Protein AF-F6RBE9-F1 (afdb_monomer_lite)

Radius of gyration: 118.25 Å; chains: 1; bounding box: 219×84×330 Å

InterPro domains:
  IPR000533 Tropomyosin [PF00261] (67-260)
  IPR000533 Tropomyosin [PR00194] (84-101)
  IPR000533 Tropomyosin [PR00194] (120-140)
  IPR000533 Tropomyosin [PR00194] (145-173)
  IPR000533 Tropomyosin [PR00194] (175-198)
  IPR000533 Tropomyosin [PR00194] (231-256)
  IPR000533 Tropomyosin [PS00326] (232-240)

Secondary structure (DSSP, 8-state):
-HHHHHHHHHHHHHHHHHHHHHHHHHHHHHHHHHHHHHHHHHHHHHHHHHHHHHHHHHHHHHHHHHHHHHHHHHHHHHHHHHHHHHHHHHHHHHHHHHHHHHHHHHHHHHHHHHHHHHHHHHHHHHHHHHHHHHHHHHHHHHHHHHHHHHHHHHHHHHHHHHHHHHHHHHHHHHHHHHHHHHHHHHHHHHHHHHHHHHHHHHHHHHHHHHHHHHHHHHHHHHHHHHHHHHHHHHHHHHHHHHHHHHHHHHHHHHHHHHHHTTS------------------------

Sequence (287 aa):
MDAIKKKMQMLKLDKENALDRAEQAEADKKAAEDRSKQLEDELVSLQKKLKGTEDELDKYSEALKDAQEKLELAEKKATDAEADVASLNRRIQLVEEELDRAQERLATALQKLEEAEKAADESERGMKVIESRAQKDEEKMEIQEIQLKEAKHIAEDADRKYEEVARKLVIIESDLERAEERAELSEGKCAELEEELKTVTNNLKSLEAQAEKYSQKEDKYEEEIKVLSDKLKEAETRAEFAERSVTKLEKSIDDLEDKFLCFTSPKTPSSSWMSHLSELCICLFSS

pLDDT: mean 85.97, std 18.72, range [27.66, 98.44]

Foldseek 3Di:
DVVVVVVVVVVVVVVVVVVVVVVVVVVVVVVVVVVVVVVVVVVVVVVVVVVVVVVVVVVVVVVVVVVVVVVVVVVVVVVVVVVVVVVVVVVVVVVVVVVVVVVVVVVVVVVVVVVVVVVVVVVVVVVVVVVVVVVVVVVVVVVVVVVVVVVVVVVVVVVVVVVVVVVVVVVVVVVVVVVVVVVVVVVVVVVVVVVVVVVVVVVVVVVVVVVVVVVVVVVVVVVVVVVVVVVVVVVVVVVVVVVVVVVVVVVVVVVVVVVVVVDDDDDYDDDDDDDDDDDDDDDDDDD

Structure (mmCIF, N/CA/C/O backbone):
data_AF-F6RBE9-F1
#
_entry.id   AF-F6RBE9-F1
#
loop_
_atom_site.group_PDB
_atom_site.id
_atom_site.type_symbol
_atom_site.label_atom_id
_atom_site.label_alt_id
_atom_site.label_comp_id
_atom_site.label_asym_id
_atom_site.label_entity_id
_atom_site.label_seq_id
_atom_site.pdbx_PDB_ins_code
_atom_site.Cartn_x
_atom_site.Cartn_y
_atom_site.Cartn_z
_atom_site.occupancy
_atom_site.B_iso_or_equiv
_atom_site.auth_seq_id
_atom_site.auth_comp_id
_atom_site.auth_asym_id
_atom_site.auth_atom_id
_atom_site.pdbx_PDB_model_num
ATOM 1 N N . MET A 1 1 ? 105.972 30.942 -162.414 1.00 55.94 1 MET A N 1
ATOM 2 C CA . MET A 1 1 ? 106.651 30.300 -161.266 1.00 55.94 1 MET A CA 1
ATOM 3 C C . MET A 1 1 ? 106.085 30.708 -159.895 1.00 55.94 1 MET A C 1
ATOM 5 O O . MET A 1 1 ? 106.269 29.941 -158.963 1.00 55.94 1 MET A O 1
ATOM 9 N N . ASP A 1 2 ? 105.315 31.799 -159.753 1.00 55.06 2 ASP A N 1
ATOM 10 C CA . ASP A 1 2 ? 104.732 32.196 -158.447 1.00 55.06 2 ASP A CA 1
ATOM 11 C C . ASP A 1 2 ? 103.444 31.464 -158.018 1.00 55.06 2 ASP A C 1
ATOM 13 O O . ASP A 1 2 ? 103.158 31.353 -156.826 1.00 55.06 2 ASP A O 1
ATOM 17 N N . ALA A 1 3 ? 102.674 30.899 -158.954 1.00 58.88 3 ALA A N 1
ATOM 18 C CA . ALA A 1 3 ? 101.409 30.223 -158.630 1.00 58.88 3 ALA A CA 1
ATOM 19 C C . ALA A 1 3 ? 101.591 28.922 -157.816 1.00 58.88 3 ALA A C 1
ATOM 21 O O . ALA A 1 3 ? 100.734 28.571 -157.007 1.00 58.88 3 ALA A O 1
ATOM 22 N N . ILE A 1 4 ? 102.721 28.223 -157.982 1.00 59.41 4 ILE A N 1
ATOM 23 C CA . ILE A 1 4 ? 103.015 26.968 -157.267 1.00 59.41 4 ILE A CA 1
ATOM 24 C C . ILE A 1 4 ? 103.462 27.250 -155.823 1.00 59.41 4 ILE A C 1
ATOM 26 O O . ILE A 1 4 ? 103.034 26.548 -154.909 1.00 59.41 4 ILE A O 1
ATOM 30 N N . LYS A 1 5 ? 104.221 28.331 -155.586 1.00 60.28 5 LYS A N 1
ATOM 31 C CA . LYS A 1 5 ? 104.588 28.779 -154.230 1.00 60.28 5 LYS A CA 1
ATOM 32 C C . LYS A 1 5 ? 103.357 29.146 -153.397 1.00 60.28 5 LYS A C 1
ATOM 34 O O . LYS A 1 5 ? 103.259 28.703 -152.258 1.00 60.28 5 LYS A O 1
ATOM 39 N N . LYS A 1 6 ? 102.385 29.858 -153.984 1.00 65.94 6 LYS A N 1
ATOM 40 C CA . LYS A 1 6 ? 101.100 30.167 -153.327 1.00 65.94 6 LYS A CA 1
ATOM 41 C C . LYS A 1 6 ? 100.292 28.914 -152.983 1.00 65.94 6 LYS A C 1
ATOM 43 O O . LYS A 1 6 ? 99.713 28.851 -151.907 1.00 65.94 6 LYS A O 1
ATOM 48 N N . LYS A 1 7 ? 100.279 27.900 -153.856 1.00 67.25 7 LYS A N 1
ATOM 49 C CA . LYS A 1 7 ? 99.569 26.632 -153.605 1.00 67.25 7 LYS A CA 1
ATOM 50 C C . LYS A 1 7 ? 100.237 25.795 -152.508 1.00 67.25 7 LYS A C 1
ATOM 52 O O . LYS A 1 7 ? 99.549 25.176 -151.708 1.00 67.25 7 LYS A O 1
ATOM 57 N N . MET A 1 8 ? 101.568 25.815 -152.440 1.00 70.81 8 MET A N 1
ATOM 58 C CA . MET A 1 8 ? 102.335 25.139 -151.392 1.00 70.81 8 MET A CA 1
ATOM 59 C C . MET A 1 8 ? 102.231 25.865 -150.040 1.00 70.81 8 MET A C 1
ATOM 61 O O . MET A 1 8 ? 102.142 25.205 -149.012 1.00 70.81 8 MET A O 1
ATOM 65 N N . GLN A 1 9 ? 102.170 27.204 -150.034 1.00 68.00 9 GLN A N 1
ATOM 66 C CA . GLN A 1 9 ? 101.823 27.989 -148.842 1.00 68.00 9 GLN A CA 1
ATOM 67 C C . GLN A 1 9 ? 100.390 27.717 -148.376 1.00 68.00 9 GLN A C 1
ATOM 69 O O . GLN A 1 9 ? 100.198 27.498 -147.189 1.00 68.00 9 GLN A O 1
ATOM 74 N N . MET A 1 10 ? 99.418 27.654 -149.293 1.00 73.31 10 MET A N 1
ATOM 75 C CA . MET A 1 10 ? 98.032 27.286 -148.972 1.00 73.31 10 MET A CA 1
ATOM 76 C C . MET A 1 10 ? 97.942 25.887 -148.358 1.00 73.31 10 MET A C 1
ATOM 78 O O . MET A 1 10 ? 97.357 25.741 -147.301 1.00 73.31 10 MET A O 1
ATOM 82 N N . LEU A 1 11 ? 98.598 24.877 -148.940 1.00 71.06 11 LEU A N 1
ATOM 83 C CA . LEU A 1 11 ? 98.597 23.517 -148.383 1.00 71.06 11 LEU A CA 1
ATOM 84 C C . LEU A 1 11 ? 99.297 23.418 -147.022 1.00 71.06 11 LEU A C 1
ATOM 86 O O . LEU A 1 11 ? 98.923 22.589 -146.196 1.00 71.06 11 LEU A O 1
ATOM 90 N N . LYS A 1 12 ? 100.325 24.239 -146.783 1.00 75.00 12 LYS A N 1
ATOM 91 C CA . LYS A 1 12 ? 101.002 24.295 -145.485 1.00 75.00 12 LYS A CA 1
ATOM 92 C C . LYS A 1 12 ? 100.104 24.942 -144.427 1.00 75.00 12 LYS A C 1
ATOM 94 O O . LYS A 1 12 ? 100.001 24.400 -143.335 1.00 75.00 12 LYS A O 1
ATOM 99 N N . LEU A 1 13 ? 99.400 26.010 -144.802 1.00 78.94 13 LEU A N 1
ATOM 100 C CA . LEU A 1 13 ? 98.415 26.691 -143.963 1.00 78.94 13 LEU A CA 1
ATOM 101 C C . LEU A 1 13 ? 97.186 25.807 -143.694 1.00 78.94 13 LEU A C 1
ATOM 103 O O . LEU A 1 13 ? 96.686 25.779 -142.580 1.00 78.94 13 LEU A O 1
ATOM 107 N N . ASP A 1 14 ? 96.737 25.024 -144.678 1.00 76.81 14 ASP A N 1
ATOM 108 C CA . ASP A 1 14 ? 95.654 24.046 -144.516 1.00 76.81 14 ASP A CA 1
ATOM 109 C C . ASP A 1 14 ? 96.070 22.884 -143.604 1.00 76.81 14 ASP A C 1
ATOM 111 O O . ASP A 1 14 ? 95.264 22.412 -142.805 1.00 76.81 14 ASP A O 1
ATOM 115 N N . LYS A 1 15 ? 97.332 22.434 -143.682 1.00 77.69 15 LYS A N 1
ATOM 116 C CA . LYS A 1 15 ? 97.877 21.419 -142.771 1.00 77.69 15 LYS A CA 1
ATOM 117 C C . LYS A 1 15 ? 98.013 21.954 -141.344 1.00 77.69 15 LYS A C 1
ATOM 119 O O . LYS A 1 15 ? 97.657 21.236 -140.418 1.00 77.69 15 LYS A O 1
ATOM 124 N N . GLU A 1 16 ? 98.519 23.174 -141.172 1.00 77.81 16 GLU A N 1
ATOM 125 C CA . GLU A 1 16 ? 98.613 23.843 -139.865 1.00 77.81 16 GLU A CA 1
ATOM 126 C C . GLU A 1 16 ? 97.207 24.056 -139.274 1.00 77.81 16 GLU A C 1
ATOM 128 O O . GLU A 1 16 ? 96.949 23.587 -138.176 1.00 77.81 16 GLU A O 1
ATOM 133 N N . ASN A 1 17 ? 96.237 24.552 -140.052 1.00 78.06 17 ASN A N 1
ATOM 134 C CA . ASN A 1 17 ? 94.836 24.671 -139.618 1.00 78.06 17 ASN A CA 1
ATOM 135 C C . ASN A 1 17 ? 94.176 23.322 -139.272 1.00 78.06 17 ASN A C 1
ATOM 137 O O . ASN A 1 17 ? 93.298 23.262 -138.410 1.00 78.06 17 ASN A O 1
ATOM 141 N N . ALA A 1 18 ? 94.526 22.239 -139.974 1.00 78.88 18 ALA A N 1
ATOM 142 C CA . ALA A 1 18 ? 94.012 20.902 -139.677 1.00 78.88 18 ALA A CA 1
ATOM 143 C C . ALA A 1 18 ? 94.633 20.316 -138.401 1.00 78.88 18 ALA A C 1
ATOM 145 O O . ALA A 1 18 ? 93.929 19.639 -137.653 1.00 78.88 18 ALA A O 1
ATOM 146 N N . LEU A 1 19 ? 95.917 20.589 -138.150 1.00 77.75 19 LEU A N 1
ATOM 147 C CA . LEU A 1 19 ? 96.600 20.215 -136.912 1.00 77.75 19 LEU A CA 1
ATOM 148 C C . LEU A 1 19 ? 96.062 21.019 -135.728 1.00 77.75 19 LEU A C 1
ATOM 150 O O . LEU A 1 19 ? 95.662 20.405 -134.749 1.00 77.75 19 LEU A O 1
ATOM 154 N N . ASP A 1 20 ? 95.907 22.33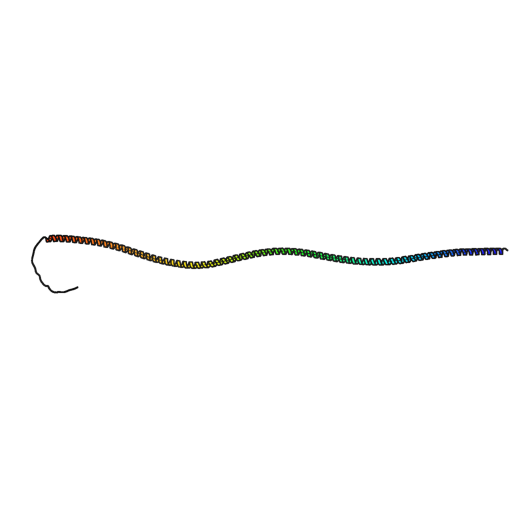7 -135.860 1.00 79.62 20 ASP A N 1
ATOM 155 C CA . ASP A 1 20 ? 95.314 23.188 -134.822 1.00 79.62 20 ASP A CA 1
ATOM 156 C C . ASP A 1 20 ? 93.874 22.757 -134.503 1.00 79.62 20 ASP A C 1
ATOM 158 O O . ASP A 1 20 ? 93.471 22.706 -133.344 1.00 79.62 20 ASP A O 1
ATOM 162 N N . ARG A 1 21 ? 93.085 22.366 -135.517 1.00 80.12 21 ARG A N 1
ATOM 163 C CA . ARG A 1 21 ? 91.749 21.783 -135.299 1.00 80.12 21 ARG A CA 1
ATOM 164 C C . ARG A 1 21 ? 91.789 20.429 -134.598 1.00 80.12 21 ARG A C 1
ATOM 166 O O . ARG A 1 21 ? 90.887 20.150 -133.815 1.00 80.12 21 ARG A O 1
ATOM 173 N N . ALA A 1 22 ? 92.770 19.582 -134.900 1.00 80.12 22 ALA A N 1
ATOM 174 C CA . ALA A 1 22 ? 92.919 18.285 -134.249 1.00 80.12 22 ALA A CA 1
ATOM 175 C C . ALA A 1 22 ? 93.371 18.444 -132.790 1.00 80.12 22 ALA A C 1
ATOM 177 O O . ALA A 1 22 ? 92.793 17.809 -131.914 1.00 80.12 22 ALA A O 1
ATOM 178 N N . GLU A 1 23 ? 94.321 19.340 -132.519 1.00 81.25 23 GLU A N 1
ATOM 179 C CA . GLU A 1 23 ? 94.772 19.680 -131.167 1.00 81.25 23 GLU A CA 1
ATOM 180 C C . GLU A 1 23 ? 93.648 20.328 -130.349 1.00 81.25 23 GLU A C 1
ATOM 182 O O . GLU A 1 23 ? 93.421 19.940 -129.204 1.00 81.25 23 GLU A O 1
ATOM 187 N N . GLN A 1 24 ? 92.875 21.242 -130.948 1.00 83.19 24 GLN A N 1
ATOM 188 C CA . GLN A 1 24 ? 91.688 21.820 -130.316 1.00 83.19 24 GLN A CA 1
ATOM 189 C C . GLN A 1 24 ? 90.641 20.738 -130.004 1.00 83.19 24 GLN A C 1
ATOM 191 O O . GLN A 1 24 ? 90.104 20.707 -128.901 1.00 83.19 24 GLN A O 1
ATOM 196 N N . ALA A 1 25 ? 90.389 19.807 -130.931 1.00 81.88 25 ALA A N 1
ATOM 197 C CA . ALA A 1 25 ? 89.455 18.704 -130.714 1.00 81.88 25 ALA A CA 1
ATOM 198 C C . ALA A 1 25 ? 89.945 17.704 -129.649 1.00 81.88 25 ALA A C 1
ATOM 200 O O . ALA A 1 25 ? 89.129 17.183 -128.888 1.00 81.88 25 ALA A O 1
ATOM 201 N N . GLU A 1 26 ? 91.252 17.436 -129.555 1.00 83.19 26 GLU A N 1
ATOM 202 C CA . GLU A 1 26 ? 91.828 16.622 -128.478 1.00 83.19 26 GLU A CA 1
ATOM 203 C C . GLU A 1 26 ? 91.750 17.330 -127.121 1.00 83.19 26 GLU A C 1
ATOM 205 O O . GLU A 1 26 ? 91.409 16.691 -126.122 1.00 83.19 26 GLU A O 1
ATOM 210 N N . ALA A 1 27 ? 91.999 18.642 -127.074 1.00 84.50 27 ALA A N 1
ATOM 211 C CA . ALA A 1 27 ? 91.843 19.446 -125.866 1.00 84.50 27 ALA A CA 1
ATOM 212 C C . ALA A 1 27 ? 90.380 19.480 -125.394 1.00 84.50 27 ALA A C 1
ATOM 214 O O . ALA A 1 27 ? 90.111 19.254 -124.213 1.00 84.50 27 ALA A O 1
ATOM 215 N N . ASP A 1 28 ? 89.433 19.676 -126.315 1.00 85.06 28 ASP A N 1
ATOM 216 C CA . ASP A 1 28 ? 87.997 19.673 -126.025 1.00 85.06 28 ASP A CA 1
ATOM 217 C C . ASP A 1 28 ? 87.512 18.281 -125.594 1.00 85.06 28 ASP A C 1
ATOM 219 O O . ASP A 1 28 ? 86.736 18.164 -124.643 1.00 85.06 28 ASP A O 1
ATOM 223 N N . LYS A 1 29 ? 88.007 17.208 -126.230 1.00 87.44 29 LYS A N 1
ATOM 224 C CA . LYS A 1 29 ? 87.723 15.824 -125.826 1.00 87.44 29 LYS A CA 1
ATOM 225 C C . LYS A 1 29 ? 88.232 15.549 -124.415 1.00 87.44 29 LYS A C 1
ATOM 227 O O . LYS A 1 29 ? 87.486 15.013 -123.603 1.00 87.44 29 LYS A O 1
ATOM 232 N N . LYS A 1 30 ? 89.471 15.934 -124.105 1.00 86.56 30 LYS A N 1
ATOM 233 C CA . LYS A 1 30 ? 90.052 15.737 -122.773 1.00 86.56 30 LYS A CA 1
ATOM 234 C C . LYS A 1 30 ? 89.297 16.541 -121.712 1.00 86.56 30 LYS A C 1
ATOM 236 O O . LYS A 1 30 ? 88.974 16.003 -120.660 1.00 86.56 30 LYS A O 1
ATOM 241 N N . ALA A 1 31 ? 88.919 17.783 -122.017 1.00 86.81 31 ALA A N 1
ATOM 242 C CA . ALA A 1 31 ? 88.077 18.595 -121.142 1.00 86.81 31 ALA A CA 1
ATOM 243 C C . ALA A 1 31 ? 86.677 17.986 -120.937 1.00 86.81 31 ALA A C 1
ATOM 245 O O . ALA A 1 31 ? 86.129 18.065 -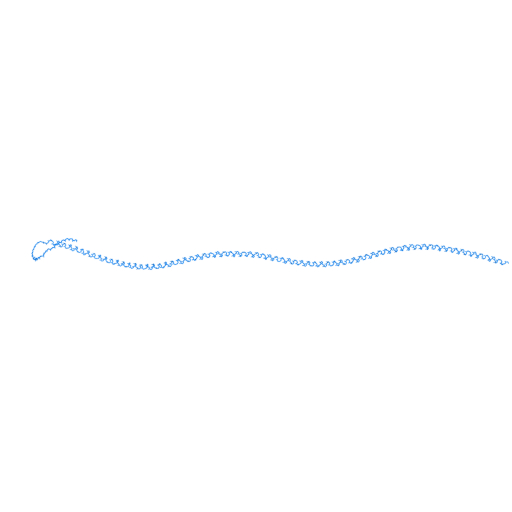119.838 1.00 86.81 31 ALA A O 1
ATOM 246 N N . ALA A 1 32 ? 86.090 17.369 -121.966 1.00 85.00 32 ALA A N 1
ATOM 247 C CA . ALA A 1 32 ? 84.816 16.662 -121.859 1.00 85.00 32 ALA A CA 1
ATOM 248 C C . ALA A 1 32 ? 84.934 15.360 -121.050 1.00 85.00 32 ALA A C 1
ATOM 250 O O . ALA A 1 32 ? 84.058 15.079 -120.239 1.00 85.00 32 ALA A O 1
ATOM 251 N N . GLU A 1 33 ? 86.015 14.595 -121.220 1.00 86.06 33 GLU A N 1
ATOM 252 C CA . GLU A 1 33 ? 86.300 13.390 -120.431 1.00 86.06 33 GLU A CA 1
ATOM 253 C C . GLU A 1 33 ? 86.535 13.725 -118.953 1.00 86.06 33 GLU A C 1
ATOM 255 O O . GLU A 1 33 ? 85.987 13.051 -118.082 1.00 86.06 33 GLU A O 1
ATOM 260 N N . ASP A 1 34 ? 87.282 14.791 -118.657 1.00 88.12 34 ASP A N 1
ATOM 261 C CA . ASP A 1 34 ? 87.503 15.253 -117.284 1.00 88.12 34 ASP A CA 1
ATOM 262 C C . ASP A 1 34 ? 86.196 15.759 -116.647 1.00 88.12 34 ASP A C 1
ATOM 264 O O . ASP A 1 34 ? 85.917 15.446 -115.488 1.00 88.12 34 ASP A O 1
ATOM 268 N N . ARG A 1 35 ? 85.337 16.457 -117.409 1.00 87.56 35 ARG A N 1
ATOM 269 C CA . ARG A 1 35 ? 83.979 16.821 -116.959 1.00 87.56 35 ARG A CA 1
ATOM 270 C C . ARG A 1 35 ? 83.089 15.598 -116.744 1.00 87.56 35 ARG A C 1
ATOM 272 O O . ARG A 1 35 ? 82.344 15.573 -115.773 1.00 87.56 35 ARG A O 1
ATOM 279 N N . SER A 1 36 ? 83.158 14.592 -117.617 1.00 88.44 36 SER A N 1
ATOM 280 C CA . SER A 1 36 ? 82.391 13.348 -117.466 1.00 88.44 36 SER A CA 1
ATOM 281 C C . SER A 1 36 ? 82.791 12.623 -116.187 1.00 88.44 36 SER A C 1
ATOM 283 O O . SER A 1 36 ? 81.922 12.244 -115.412 1.00 88.44 36 SER A O 1
ATOM 285 N N . LYS A 1 37 ? 84.096 12.512 -115.912 1.00 89.56 37 LYS A N 1
ATOM 286 C CA . LYS A 1 37 ? 84.605 11.908 -114.674 1.00 89.56 37 LYS A CA 1
ATOM 287 C C . LYS A 1 37 ? 84.169 12.675 -113.430 1.00 89.56 37 LYS A C 1
ATOM 289 O O . LYS A 1 37 ? 83.720 12.057 -112.476 1.00 89.56 37 LYS A O 1
ATOM 294 N N . GLN A 1 38 ? 84.245 14.008 -113.450 1.00 89.56 38 GLN A N 1
ATOM 295 C CA . GLN A 1 38 ? 83.753 14.835 -112.342 1.00 89.56 38 GLN A CA 1
ATOM 296 C C . GLN A 1 38 ? 82.259 14.606 -112.084 1.00 89.56 38 GLN A C 1
ATOM 298 O O . GLN A 1 38 ? 81.861 14.423 -110.938 1.00 89.56 38 GLN A O 1
ATOM 303 N N . LEU A 1 39 ? 81.440 14.555 -113.138 1.00 87.44 39 LEU A N 1
ATOM 304 C CA . LEU A 1 39 ? 80.004 14.291 -113.021 1.00 87.44 39 LEU A CA 1
ATOM 305 C C . LEU A 1 39 ? 79.700 12.857 -112.562 1.00 87.44 39 LEU A C 1
ATOM 307 O O . LEU A 1 39 ? 78.750 12.654 -111.810 1.00 87.44 39 LEU A O 1
ATOM 311 N N . GLU A 1 40 ? 80.489 11.868 -112.986 1.00 87.06 40 GLU A N 1
ATOM 312 C CA . GLU A 1 40 ? 80.384 10.480 -112.520 1.00 87.06 40 GLU A CA 1
ATOM 313 C C . GLU A 1 40 ? 80.730 10.361 -111.028 1.00 87.06 40 GLU A C 1
ATOM 315 O O . GLU A 1 40 ? 79.962 9.767 -110.269 1.00 87.06 40 GLU A O 1
ATOM 320 N N . ASP A 1 41 ? 81.822 10.986 -110.577 1.00 90.06 41 ASP A N 1
ATOM 321 C CA . ASP A 1 41 ? 82.211 11.022 -109.163 1.00 90.06 41 ASP A CA 1
ATOM 322 C C . ASP A 1 41 ? 81.170 11.771 -108.309 1.00 90.06 41 ASP A C 1
ATOM 324 O O . ASP A 1 41 ? 80.805 11.323 -107.213 1.00 90.06 41 ASP A O 1
ATOM 328 N N . GLU A 1 42 ? 80.630 12.884 -108.816 1.00 90.56 42 GLU A N 1
ATOM 329 C CA . GLU A 1 42 ? 79.535 13.616 -108.175 1.00 90.56 42 GLU A CA 1
ATOM 330 C C . GLU A 1 42 ? 78.266 12.762 -108.083 1.00 90.56 42 GLU A C 1
ATOM 332 O O . GLU A 1 42 ? 77.670 12.693 -107.004 1.00 90.56 42 GLU A O 1
ATOM 337 N N . LEU A 1 43 ? 77.887 12.054 -109.152 1.00 90.19 43 LEU A N 1
ATOM 338 C CA . LEU A 1 43 ? 76.749 11.130 -109.166 1.00 90.19 43 LEU A CA 1
ATOM 339 C C . LEU A 1 43 ? 76.905 10.019 -108.128 1.00 90.19 43 LEU A C 1
ATOM 341 O O . LEU A 1 43 ? 75.968 9.761 -107.373 1.00 90.19 43 LEU A O 1
ATOM 345 N N . VAL A 1 44 ? 78.084 9.399 -108.034 1.00 91.94 44 VAL A N 1
ATOM 346 C CA . VAL A 1 44 ? 78.368 8.371 -107.021 1.00 91.94 44 VAL A CA 1
ATOM 347 C C . VAL A 1 44 ? 78.282 8.962 -105.611 1.00 91.94 44 VAL A C 1
ATOM 349 O O . VAL A 1 44 ? 77.702 8.351 -104.707 1.00 91.94 44 VAL A O 1
ATOM 352 N N . SER A 1 45 ? 78.806 10.174 -105.404 1.00 92.00 45 SER A N 1
ATOM 353 C CA . SER A 1 45 ? 78.725 10.858 -104.109 1.00 92.00 45 SER A CA 1
ATOM 354 C C . SER A 1 45 ? 77.278 11.186 -103.712 1.00 92.00 45 SER A C 1
ATOM 356 O O . SER A 1 45 ? 76.900 11.007 -102.550 1.00 92.00 45 SER A O 1
ATOM 358 N N . LEU A 1 46 ? 76.453 11.614 -104.674 1.00 90.12 46 LEU A N 1
ATOM 359 C CA . LEU A 1 46 ? 75.041 11.932 -104.482 1.00 90.12 46 LEU A CA 1
ATOM 360 C C . LEU A 1 46 ? 74.218 10.672 -104.236 1.00 90.12 46 LEU A C 1
ATOM 362 O O . LEU A 1 46 ? 73.393 10.679 -103.332 1.00 90.12 46 LEU A O 1
ATOM 366 N N . GLN A 1 47 ? 74.484 9.576 -104.948 1.00 90.69 47 GLN A N 1
ATOM 367 C CA . GLN A 1 47 ? 73.854 8.280 -104.682 1.00 90.69 47 GLN A CA 1
ATOM 368 C C . GLN A 1 47 ? 74.179 7.769 -103.275 1.00 90.69 47 GLN A C 1
ATOM 370 O O . GLN A 1 47 ? 73.295 7.277 -102.577 1.00 90.69 47 GLN A O 1
ATOM 375 N N . LYS A 1 48 ? 75.427 7.927 -102.813 1.00 92.69 48 LYS A N 1
ATOM 376 C CA . LYS A 1 48 ? 75.806 7.551 -101.444 1.00 92.69 48 LYS A CA 1
ATOM 377 C C . LYS A 1 48 ? 75.105 8.417 -100.394 1.00 92.69 48 LYS A C 1
ATOM 379 O O . LYS A 1 48 ? 74.681 7.889 -99.369 1.00 92.69 48 LYS A O 1
ATOM 384 N N . LYS A 1 49 ? 74.979 9.727 -100.637 1.00 92.12 49 LYS A N 1
ATOM 385 C CA . LYS A 1 49 ? 74.219 10.637 -99.764 1.00 92.12 49 LYS A CA 1
ATOM 386 C C . LYS A 1 49 ? 72.731 10.296 -99.755 1.00 92.12 49 LYS A C 1
ATOM 388 O O . LYS A 1 49 ? 72.167 10.227 -98.674 1.00 92.12 49 LYS A O 1
ATOM 393 N N . LEU A 1 50 ? 72.141 10.028 -100.921 1.00 91.75 50 LEU A N 1
ATOM 394 C CA . LEU A 1 50 ? 70.743 9.621 -101.062 1.00 91.75 50 LEU A CA 1
ATOM 395 C C . LEU A 1 50 ? 70.464 8.360 -100.242 1.00 91.75 50 LEU A C 1
ATOM 397 O O . LEU A 1 50 ? 69.564 8.367 -99.411 1.00 91.75 50 LEU A O 1
ATOM 401 N N . LYS A 1 51 ? 71.309 7.333 -100.382 1.00 92.31 51 LYS A N 1
ATOM 402 C CA . LYS A 1 51 ? 71.183 6.104 -99.595 1.00 92.31 51 LYS A CA 1
ATOM 403 C C . LYS A 1 51 ? 71.318 6.353 -98.089 1.00 92.31 51 LYS A C 1
ATOM 405 O O . LYS A 1 51 ? 70.556 5.806 -97.308 1.00 92.31 51 LYS A O 1
ATOM 410 N N . GLY A 1 52 ? 72.253 7.213 -97.675 1.00 91.75 52 GLY A N 1
ATOM 411 C CA . GLY A 1 52 ? 72.380 7.611 -96.270 1.00 91.75 52 GLY A CA 1
ATOM 412 C C . GLY A 1 52 ? 71.126 8.310 -95.737 1.00 91.75 52 GLY A C 1
ATOM 413 O O . GLY A 1 52 ? 70.679 8.000 -94.638 1.00 91.75 52 GLY A O 1
ATOM 414 N N . THR A 1 53 ? 70.525 9.203 -96.529 1.00 90.56 53 THR A N 1
ATOM 415 C CA . THR A 1 53 ? 69.271 9.874 -96.160 1.00 90.56 53 THR A CA 1
ATOM 416 C C . THR A 1 53 ? 68.061 8.940 -96.180 1.00 90.56 53 THR A C 1
ATOM 418 O O . THR A 1 53 ? 67.163 9.125 -95.369 1.00 90.56 53 THR A O 1
ATOM 421 N N . GLU A 1 54 ? 68.032 7.933 -97.059 1.00 90.81 54 GLU A N 1
ATOM 422 C CA . GLU A 1 54 ? 67.003 6.882 -97.074 1.00 90.81 54 GLU A CA 1
ATOM 423 C C . GLU A 1 54 ? 67.097 6.016 -95.810 1.00 90.81 54 GLU A C 1
ATOM 425 O O . GLU A 1 54 ? 66.107 5.872 -95.099 1.00 90.81 54 GLU A O 1
ATOM 430 N N . ASP A 1 55 ? 68.300 5.551 -95.452 1.00 93.31 55 ASP A N 1
ATOM 431 C CA . ASP A 1 55 ? 68.530 4.773 -94.228 1.00 93.31 55 ASP A CA 1
ATOM 432 C C . ASP A 1 55 ? 68.168 5.578 -92.957 1.00 93.31 55 ASP A C 1
ATOM 434 O O . ASP A 1 55 ? 67.704 5.020 -91.960 1.00 93.31 55 ASP A O 1
ATOM 438 N N . GLU A 1 56 ? 68.410 6.893 -92.947 1.00 93.06 56 GLU A N 1
ATOM 439 C CA . GLU A 1 56 ? 67.988 7.786 -91.859 1.00 93.06 56 GLU A CA 1
ATOM 440 C C . GLU A 1 56 ? 66.469 7.977 -91.831 1.00 93.06 56 GLU A C 1
ATOM 442 O O . GLU A 1 56 ? 65.869 7.927 -90.756 1.00 93.06 56 GLU A O 1
ATOM 447 N N . LEU A 1 57 ? 65.838 8.156 -92.994 1.00 93.31 57 LEU A N 1
ATOM 448 C CA . LEU A 1 57 ? 64.389 8.290 -93.115 1.00 93.31 57 LEU A CA 1
ATOM 449 C C . LEU A 1 57 ? 63.667 7.034 -92.620 1.00 93.31 57 LEU A C 1
ATOM 451 O O . LEU A 1 57 ? 62.678 7.159 -91.896 1.00 93.31 57 LEU A O 1
ATOM 455 N N . ASP A 1 58 ? 64.176 5.846 -92.947 1.00 94.50 58 ASP A N 1
ATOM 456 C CA . ASP A 1 58 ? 63.625 4.574 -92.478 1.00 94.50 58 ASP A CA 1
ATOM 457 C C . ASP A 1 58 ? 63.734 4.458 -90.953 1.00 94.50 58 ASP A C 1
ATOM 459 O O . ASP A 1 58 ? 62.735 4.196 -90.280 1.00 94.50 58 ASP A O 1
ATOM 463 N N . LYS A 1 59 ? 64.902 4.778 -90.376 1.00 94.62 59 LYS A N 1
ATOM 464 C CA . LYS A 1 59 ? 65.095 4.790 -88.913 1.00 94.62 59 LYS A CA 1
ATOM 465 C C . LYS A 1 59 ? 64.158 5.763 -88.206 1.00 94.62 59 LYS A C 1
ATOM 467 O O . LYS A 1 59 ? 63.578 5.419 -87.178 1.00 94.62 59 LYS A O 1
ATOM 472 N N . TYR A 1 60 ? 64.013 6.983 -88.726 1.00 93.62 60 TYR A N 1
ATOM 473 C CA . TYR A 1 60 ? 63.097 7.962 -88.142 1.00 93.62 60 TYR A CA 1
ATOM 474 C C . TYR A 1 60 ? 61.635 7.544 -88.307 1.00 93.62 60 TYR A C 1
ATOM 476 O O . TYR A 1 60 ? 60.837 7.791 -87.406 1.00 93.62 60 TYR A O 1
ATOM 484 N N . SER A 1 61 ? 61.286 6.879 -89.408 1.00 93.50 61 SER A N 1
ATOM 485 C CA . SER A 1 61 ? 59.935 6.368 -89.648 1.00 93.50 61 SER A CA 1
ATOM 486 C C . SER A 1 61 ? 59.575 5.227 -88.696 1.00 93.50 61 SER A C 1
ATOM 488 O O . SER A 1 61 ? 58.468 5.212 -88.160 1.00 93.50 61 SER A O 1
ATOM 490 N N . GLU A 1 62 ? 60.496 4.295 -88.441 1.00 95.12 62 GLU A N 1
ATOM 491 C CA . GLU A 1 62 ? 60.315 3.241 -87.435 1.00 95.12 62 GLU A CA 1
ATOM 492 C C . GLU A 1 62 ? 60.225 3.827 -86.022 1.00 95.12 62 GLU A C 1
ATOM 494 O O . GLU A 1 62 ? 59.275 3.541 -85.297 1.00 95.12 62 GLU A O 1
ATOM 499 N N . ALA A 1 63 ? 61.136 4.735 -85.655 1.00 94.88 63 ALA A N 1
ATOM 500 C CA . ALA A 1 63 ? 61.102 5.396 -84.351 1.00 94.88 63 ALA A CA 1
ATOM 501 C C . ALA A 1 63 ? 59.811 6.204 -84.130 1.00 94.88 63 ALA A C 1
ATOM 503 O O . ALA A 1 63 ? 59.293 6.252 -83.013 1.00 94.88 63 ALA A O 1
ATOM 504 N N . LEU A 1 64 ? 59.278 6.829 -85.186 1.00 94.75 64 LEU A N 1
ATOM 505 C CA . LEU A 1 64 ? 58.006 7.544 -85.136 1.00 94.75 64 LEU A CA 1
ATOM 506 C C . LEU A 1 64 ? 56.837 6.586 -84.890 1.00 94.75 64 LEU A C 1
ATOM 508 O O . LEU A 1 64 ? 55.996 6.890 -84.046 1.00 94.75 64 LEU A O 1
ATOM 512 N N . LYS A 1 65 ? 56.797 5.436 -85.576 1.00 95.19 65 LYS A N 1
ATOM 513 C CA . LYS A 1 65 ? 55.765 4.410 -85.356 1.00 95.19 65 LYS A CA 1
ATOM 514 C C . LYS A 1 65 ? 55.809 3.872 -83.928 1.00 95.19 65 LYS A C 1
ATOM 516 O O . LYS A 1 65 ? 54.788 3.886 -83.251 1.00 95.19 65 LYS A O 1
ATOM 521 N N . ASP A 1 66 ? 56.990 3.514 -83.429 1.00 95.31 66 ASP A N 1
ATOM 522 C CA . ASP A 1 66 ? 57.165 3.044 -82.049 1.00 95.31 66 ASP A CA 1
ATOM 523 C C . ASP A 1 66 ? 56.723 4.095 -81.018 1.00 95.31 66 ASP A C 1
ATOM 525 O O . ASP A 1 66 ? 56.141 3.770 -79.979 1.00 95.31 66 ASP A O 1
ATOM 529 N N . ALA A 1 67 ? 57.020 5.374 -81.273 1.00 94.75 67 ALA A N 1
ATOM 530 C CA . ALA A 1 67 ? 56.600 6.472 -80.409 1.00 94.75 67 ALA A CA 1
ATOM 531 C C . ALA A 1 67 ? 55.078 6.681 -80.449 1.00 94.75 67 ALA A C 1
ATOM 533 O O . ALA A 1 67 ? 54.481 6.916 -79.398 1.00 94.75 67 ALA A O 1
ATOM 534 N N . GLN A 1 68 ? 54.452 6.558 -81.623 1.00 94.44 68 GLN A N 1
ATOM 535 C CA . GLN A 1 68 ? 52.998 6.626 -81.788 1.00 94.44 68 GLN A CA 1
ATOM 536 C C . GLN A 1 68 ? 52.297 5.472 -81.066 1.00 94.44 68 GLN A C 1
ATOM 538 O O . GLN A 1 68 ? 51.381 5.719 -80.288 1.00 94.44 68 GLN A O 1
ATOM 543 N N . GLU A 1 69 ? 52.773 4.234 -81.216 1.00 95.81 69 GLU A N 1
ATOM 544 C CA . GLU A 1 69 ? 52.207 3.080 -80.504 1.00 95.81 69 GLU A CA 1
ATOM 545 C C . GLU A 1 69 ? 52.321 3.234 -78.980 1.00 95.81 69 GLU A C 1
ATOM 547 O O . GLU A 1 69 ? 51.375 2.963 -78.236 1.00 95.81 69 GLU A O 1
ATOM 552 N N . LYS A 1 70 ? 53.467 3.722 -78.486 1.00 95.94 70 LYS A N 1
ATOM 553 C CA . LYS A 1 70 ? 53.647 4.012 -77.054 1.00 95.94 70 LYS A CA 1
ATOM 554 C C . LYS A 1 70 ? 52.727 5.126 -76.568 1.00 95.94 70 LYS A C 1
ATOM 556 O O . LYS A 1 70 ? 52.228 5.028 -75.446 1.00 95.94 70 LYS A O 1
ATOM 561 N N . LEU A 1 71 ? 52.512 6.160 -77.382 1.00 95.38 71 LEU A N 1
ATOM 562 C CA . LEU A 1 71 ? 51.593 7.249 -77.067 1.00 95.38 71 LEU A CA 1
ATOM 563 C C . LEU A 1 71 ? 50.160 6.725 -76.955 1.00 95.38 71 LEU A C 1
ATOM 565 O O . LEU A 1 71 ? 49.531 6.946 -75.927 1.00 95.38 71 LEU A O 1
ATOM 569 N N . GLU A 1 72 ? 49.685 5.947 -77.928 1.00 95.81 72 GLU A N 1
ATOM 570 C CA . GLU A 1 72 ? 48.337 5.364 -77.893 1.00 95.81 72 GLU A CA 1
ATOM 571 C C . GLU A 1 72 ? 48.126 4.452 -76.675 1.00 95.81 72 GLU A C 1
ATOM 573 O O . GLU A 1 72 ? 47.063 4.459 -76.051 1.00 95.81 72 GLU A O 1
ATOM 578 N N . LEU A 1 73 ? 49.137 3.661 -76.296 1.00 96.06 73 LEU A N 1
ATOM 579 C CA . LEU A 1 73 ? 49.078 2.833 -75.088 1.00 96.06 73 LEU A CA 1
ATOM 580 C C . LEU A 1 73 ? 49.043 3.674 -73.806 1.00 96.06 73 LEU A C 1
ATOM 582 O O . LEU A 1 73 ? 48.372 3.290 -72.845 1.00 96.06 73 LEU A O 1
ATOM 586 N N . ALA A 1 74 ? 49.775 4.788 -73.764 1.00 95.62 74 ALA A N 1
ATOM 587 C CA . ALA A 1 74 ? 49.762 5.703 -72.630 1.00 95.62 74 ALA A CA 1
ATOM 588 C C . ALA A 1 74 ? 48.422 6.445 -72.522 1.00 95.62 74 ALA A C 1
ATOM 590 O O . ALA A 1 74 ? 47.875 6.530 -71.426 1.00 95.62 74 ALA A O 1
ATOM 591 N N . GLU A 1 75 ? 47.867 6.902 -73.646 1.00 95.69 75 GLU A N 1
ATOM 592 C CA . GLU A 1 75 ? 46.552 7.543 -73.713 1.00 95.69 75 GLU A CA 1
ATOM 593 C C . GLU A 1 75 ? 45.447 6.588 -73.262 1.00 95.69 75 GLU A C 1
ATOM 595 O O . GLU A 1 75 ? 44.669 6.951 -72.388 1.00 95.69 75 GLU A O 1
ATOM 600 N N . LYS A 1 76 ? 45.435 5.336 -73.746 1.00 96.69 76 LYS A N 1
ATOM 601 C CA . LYS A 1 76 ? 44.471 4.318 -73.285 1.00 96.69 76 LYS A CA 1
ATOM 602 C C . LYS A 1 76 ? 44.547 4.086 -71.776 1.00 96.69 76 LYS A C 1
ATOM 604 O O . LYS A 1 76 ? 43.528 4.069 -71.095 1.00 96.69 76 LYS A O 1
ATOM 609 N N . LYS A 1 77 ? 45.759 3.959 -71.228 1.00 96.50 77 LYS A N 1
ATOM 610 C CA . LYS A 1 77 ? 45.946 3.804 -69.776 1.00 96.50 77 LYS A CA 1
ATOM 611 C C . LYS A 1 77 ? 45.486 5.032 -68.995 1.00 96.50 77 LYS A C 1
ATOM 613 O O . LYS A 1 77 ? 44.936 4.875 -67.910 1.00 96.50 77 LYS A O 1
ATOM 618 N N . ALA A 1 78 ? 45.721 6.234 -69.522 1.00 96.00 78 ALA A N 1
ATOM 619 C CA . ALA A 1 78 ? 45.246 7.465 -68.907 1.00 96.00 78 ALA A CA 1
ATOM 620 C C . ALA A 1 78 ? 43.713 7.517 -68.907 1.00 96.00 78 ALA A C 1
ATOM 622 O O . ALA A 1 78 ? 43.127 7.764 -67.858 1.00 96.00 78 ALA A O 1
ATOM 623 N N . THR A 1 79 ? 43.063 7.184 -70.028 1.00 96.12 79 THR A N 1
ATOM 624 C CA . THR A 1 79 ? 41.595 7.157 -70.112 1.00 96.12 79 THR A CA 1
ATOM 625 C C . THR A 1 79 ? 40.974 6.105 -69.195 1.00 96.12 79 THR A C 1
ATOM 627 O O . THR A 1 79 ? 39.957 6.381 -68.563 1.00 96.12 79 THR A O 1
ATOM 630 N N . ASP A 1 80 ? 41.593 4.926 -69.069 1.00 96.38 80 ASP A N 1
ATOM 631 C CA . ASP A 1 80 ? 41.125 3.879 -68.153 1.00 96.38 80 ASP A CA 1
ATOM 632 C C . ASP A 1 80 ? 41.247 4.341 -66.689 1.00 96.38 80 ASP A C 1
ATOM 634 O O . ASP A 1 80 ? 40.302 4.216 -65.910 1.00 96.38 80 ASP A O 1
ATOM 638 N N . ALA A 1 81 ? 42.375 4.961 -66.321 1.00 95.94 81 ALA A N 1
ATOM 639 C CA . ALA A 1 81 ? 42.578 5.506 -64.980 1.00 95.94 81 ALA A CA 1
ATOM 640 C C . ALA A 1 81 ? 41.615 6.666 -64.663 1.00 95.94 81 ALA A C 1
ATOM 642 O O . ALA A 1 81 ? 41.094 6.747 -63.551 1.00 95.94 81 ALA A O 1
ATOM 643 N N . GLU A 1 82 ? 41.343 7.552 -65.624 1.00 96.06 82 GLU A N 1
ATOM 644 C CA . GLU A 1 82 ? 40.351 8.624 -65.474 1.00 96.06 82 GLU A CA 1
ATOM 645 C C . GLU A 1 82 ? 38.936 8.063 -65.274 1.00 96.06 82 GLU A C 1
ATOM 647 O O . GLU A 1 82 ? 38.186 8.566 -64.430 1.00 96.06 82 GLU A O 1
ATOM 652 N N . ALA A 1 83 ? 38.579 6.992 -65.991 1.00 96.56 83 ALA A N 1
ATOM 653 C CA . ALA A 1 83 ? 37.304 6.303 -65.815 1.00 96.56 83 ALA A CA 1
ATOM 654 C C . ALA A 1 83 ? 37.183 5.660 -64.421 1.00 96.56 83 ALA A C 1
ATOM 656 O O . ALA A 1 83 ? 36.145 5.803 -63.763 1.00 96.56 83 ALA A O 1
ATOM 657 N N . ASP A 1 84 ? 38.248 5.019 -63.934 1.00 97.00 84 ASP A N 1
ATOM 658 C CA . ASP A 1 84 ? 38.298 4.437 -62.590 1.00 97.00 84 ASP A CA 1
ATOM 659 C C . ASP A 1 84 ? 38.182 5.509 -61.500 1.00 97.00 84 ASP A C 1
ATOM 661 O O . ASP A 1 84 ? 37.393 5.360 -60.563 1.00 97.00 84 ASP A O 1
ATOM 665 N N . VAL A 1 85 ? 38.896 6.631 -61.638 1.00 97.31 85 VAL A N 1
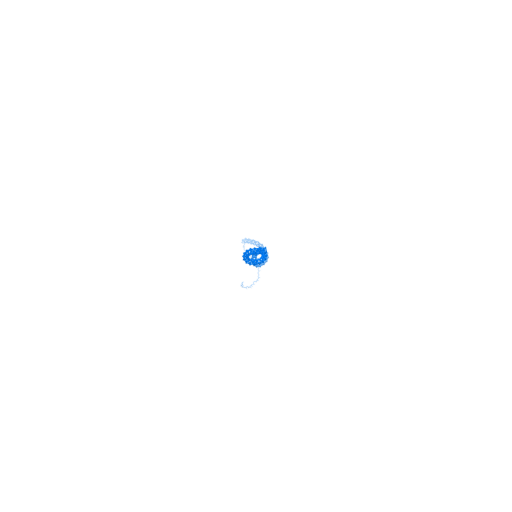ATOM 666 C CA . VAL A 1 85 ? 38.798 7.770 -60.711 1.00 97.31 85 VAL A CA 1
ATOM 667 C C . VAL A 1 85 ? 37.379 8.341 -60.700 1.00 97.31 85 VAL A C 1
ATOM 669 O O . VAL A 1 85 ? 36.831 8.608 -59.629 1.00 97.31 85 VAL A O 1
ATOM 672 N N . ALA A 1 86 ? 36.738 8.481 -61.863 1.00 97.00 86 ALA A N 1
ATOM 673 C CA . ALA A 1 86 ? 35.351 8.935 -61.944 1.00 97.00 86 ALA A CA 1
ATOM 674 C C . ALA A 1 86 ? 34.378 7.963 -61.248 1.00 97.00 86 ALA A C 1
ATOM 676 O O . ALA A 1 86 ? 33.457 8.400 -60.552 1.00 97.00 86 ALA A O 1
ATOM 677 N N . SER A 1 87 ? 34.590 6.653 -61.395 1.00 97.75 87 SER A N 1
ATOM 678 C CA . SER A 1 87 ? 33.800 5.613 -60.724 1.00 97.75 87 SER A CA 1
ATOM 679 C C . SER A 1 87 ? 33.980 5.643 -59.202 1.00 97.75 87 SER A C 1
ATOM 681 O O . SER A 1 87 ? 32.999 5.650 -58.452 1.00 97.75 87 SER A O 1
ATOM 683 N N . LEU A 1 88 ? 35.227 5.739 -58.731 1.00 97.69 88 LEU A N 1
ATOM 684 C CA . LEU A 1 88 ? 35.545 5.830 -57.307 1.00 97.69 88 LEU A CA 1
ATOM 685 C C . LEU A 1 88 ? 34.968 7.098 -56.675 1.00 97.69 88 LEU A C 1
ATOM 687 O O . LEU A 1 88 ? 34.391 7.013 -55.596 1.00 97.69 88 LEU A O 1
ATOM 691 N N . ASN A 1 89 ? 35.028 8.242 -57.360 1.00 97.38 89 ASN A N 1
ATOM 692 C CA . ASN A 1 89 ? 34.425 9.483 -56.869 1.00 97.38 89 ASN A CA 1
ATOM 693 C C . ASN A 1 89 ? 32.902 9.369 -56.708 1.00 97.38 89 ASN A C 1
ATOM 695 O O . ASN A 1 89 ? 32.358 9.830 -55.707 1.00 97.38 89 ASN A O 1
ATOM 699 N N . ARG A 1 90 ? 32.206 8.695 -57.635 1.00 97.38 90 ARG A N 1
ATOM 700 C CA . ARG A 1 90 ? 30.769 8.403 -57.468 1.00 97.38 90 ARG A CA 1
ATOM 701 C C . ARG A 1 90 ? 30.512 7.491 -56.272 1.00 97.38 90 ARG A C 1
ATOM 703 O O . ARG A 1 90 ? 29.557 7.703 -55.533 1.00 97.38 90 ARG A O 1
ATOM 710 N N . ARG A 1 91 ? 31.360 6.480 -56.065 1.00 97.81 91 ARG A N 1
ATOM 711 C CA . ARG A 1 91 ? 31.247 5.577 -54.913 1.00 97.81 91 ARG A CA 1
ATOM 712 C C . ARG A 1 91 ? 31.474 6.308 -53.589 1.00 97.81 91 ARG A C 1
ATOM 714 O O . ARG A 1 91 ? 30.762 6.015 -52.637 1.00 97.81 91 ARG A O 1
ATOM 721 N N . ILE A 1 92 ? 32.427 7.238 -53.533 1.00 98.00 92 ILE A N 1
ATOM 722 C CA . ILE A 1 92 ? 32.683 8.068 -52.349 1.00 98.00 92 ILE A CA 1
ATOM 723 C C . ILE A 1 92 ? 31.426 8.863 -51.984 1.00 98.00 92 ILE A C 1
ATOM 725 O O . ILE A 1 92 ? 30.961 8.733 -50.860 1.00 98.00 92 ILE A O 1
ATOM 729 N N . GLN A 1 93 ? 30.812 9.559 -52.946 1.00 97.75 93 GLN A N 1
ATOM 730 C CA . GLN A 1 93 ? 29.585 10.332 -52.704 1.00 97.75 93 GLN A CA 1
ATOM 731 C C . GLN A 1 93 ? 28.441 9.472 -52.152 1.00 97.75 93 GLN A C 1
ATOM 733 O O . GLN A 1 93 ? 27.774 9.862 -51.200 1.00 97.75 93 GLN A O 1
ATOM 738 N N . LEU A 1 94 ? 28.234 8.274 -52.709 1.00 98.00 94 LEU A N 1
ATOM 739 C CA . LEU A 1 94 ? 27.194 7.365 -52.218 1.00 98.00 94 LEU A CA 1
ATOM 740 C C . LEU A 1 94 ? 27.454 6.910 -50.777 1.00 98.00 94 LEU A C 1
ATOM 742 O O . LEU A 1 94 ? 26.523 6.843 -49.979 1.00 98.00 94 LEU A O 1
ATOM 746 N N . VAL A 1 95 ? 28.710 6.608 -50.437 1.00 98.12 95 VAL A N 1
ATOM 747 C CA . VAL A 1 95 ? 29.085 6.200 -49.075 1.00 98.12 95 VAL A CA 1
ATOM 748 C C . VAL A 1 95 ? 28.964 7.368 -48.092 1.00 98.12 95 VAL A C 1
ATOM 750 O O . VAL A 1 95 ? 28.534 7.156 -46.962 1.00 98.12 95 VAL A O 1
ATOM 753 N N . GLU A 1 96 ? 29.301 8.590 -48.507 1.00 98.06 96 GLU A N 1
ATOM 754 C CA . GLU A 1 96 ? 29.110 9.804 -47.703 1.00 98.06 96 GLU A CA 1
ATOM 755 C C . GLU A 1 96 ? 27.622 10.048 -47.417 1.00 98.06 96 GLU A C 1
ATOM 757 O O . GLU A 1 96 ? 27.240 10.203 -46.259 1.00 98.06 96 GLU A O 1
ATOM 762 N N . GLU A 1 97 ? 26.752 9.951 -48.427 1.00 97.75 97 GLU A N 1
ATOM 763 C CA . GLU A 1 97 ? 25.302 10.066 -48.223 1.00 97.75 97 GLU A CA 1
ATOM 764 C C . GLU A 1 97 ? 24.739 8.969 -47.303 1.00 97.75 97 GLU A C 1
ATOM 766 O O . GLU A 1 97 ? 23.833 9.215 -46.501 1.00 97.75 97 GLU A O 1
ATOM 771 N N . GLU A 1 98 ? 25.228 7.732 -47.424 1.00 98.00 98 GLU A N 1
ATOM 772 C CA . GLU A 1 98 ? 24.833 6.637 -46.533 1.00 98.00 98 GLU A CA 1
ATOM 773 C C . GLU A 1 98 ? 25.285 6.885 -45.092 1.00 98.00 98 GLU A C 1
ATOM 775 O O . GLU A 1 98 ? 24.527 6.599 -44.158 1.00 98.00 98 GLU A O 1
ATOM 780 N N . LEU A 1 99 ? 26.485 7.443 -44.909 1.00 98.12 99 LEU A N 1
ATOM 781 C CA . LEU A 1 99 ? 27.014 7.811 -43.603 1.00 98.12 99 LEU A CA 1
ATOM 782 C C . LEU A 1 99 ? 26.173 8.916 -42.958 1.00 98.12 99 LEU A C 1
ATOM 784 O O . LEU A 1 99 ? 25.764 8.748 -41.809 1.00 98.12 99 LEU A O 1
ATOM 788 N N . ASP A 1 100 ? 25.847 9.979 -43.693 1.00 98.19 100 ASP A N 1
ATOM 789 C CA . ASP A 1 100 ? 25.021 11.084 -43.192 1.00 98.19 100 ASP A CA 1
ATOM 790 C C . ASP A 1 100 ? 23.633 10.581 -42.764 1.00 98.19 100 ASP A C 1
ATOM 792 O O . ASP A 1 100 ? 23.171 10.837 -41.648 1.00 98.19 100 ASP A O 1
ATOM 796 N N . ARG A 1 101 ? 22.994 9.738 -43.590 1.00 98.06 101 ARG A N 1
ATOM 797 C CA . ARG A 1 101 ? 21.705 9.110 -43.244 1.00 98.06 101 ARG A CA 1
ATOM 798 C C . ARG A 1 101 ? 21.805 8.213 -42.010 1.00 98.06 101 ARG A C 1
ATOM 800 O O . ARG A 1 101 ? 20.862 8.144 -41.218 1.00 98.06 101 ARG A O 1
ATOM 807 N N . ALA A 1 102 ? 22.903 7.475 -41.850 1.00 97.94 102 ALA A N 1
ATOM 808 C CA . ALA A 1 102 ? 23.121 6.639 -40.673 1.00 97.94 102 ALA A CA 1
ATOM 809 C C . ALA A 1 102 ? 23.329 7.490 -39.409 1.00 97.94 102 ALA A C 1
ATOM 811 O O . ALA A 1 102 ? 22.787 7.150 -38.355 1.00 97.94 102 ALA A O 1
ATOM 812 N N . GLN A 1 103 ? 24.047 8.609 -39.519 1.00 98.00 103 GLN A N 1
ATOM 813 C CA . GLN A 1 103 ? 24.271 9.549 -38.423 1.00 98.00 103 GLN A CA 1
ATOM 814 C C . GLN A 1 103 ? 22.974 10.226 -37.967 1.00 98.00 103 GLN A C 1
ATOM 816 O O . GLN A 1 103 ? 22.705 10.263 -36.767 1.00 98.00 103 GLN A O 1
ATOM 821 N N . GLU A 1 104 ? 22.119 10.678 -38.888 1.00 98.12 104 GLU A N 1
ATOM 822 C CA . GLU A 1 104 ? 20.810 11.255 -38.541 1.00 98.12 104 GLU A CA 1
ATOM 823 C C . GLU A 1 104 ? 19.903 10.247 -37.817 1.00 98.12 104 GLU A C 1
ATOM 825 O O . GLU A 1 104 ? 19.246 10.565 -36.814 1.00 98.12 104 GLU A O 1
ATOM 830 N N . ARG A 1 105 ? 19.890 8.993 -38.291 1.00 98.06 105 ARG A N 1
ATOM 831 C CA . ARG A 1 105 ? 19.151 7.902 -37.638 1.00 98.06 105 ARG A CA 1
ATOM 832 C C . ARG A 1 105 ? 19.684 7.622 -36.240 1.00 98.06 105 ARG A C 1
ATOM 834 O O . ARG A 1 105 ? 18.886 7.442 -35.321 1.00 98.06 105 ARG A O 1
ATOM 841 N N . LEU A 1 106 ? 21.006 7.600 -36.076 1.00 97.88 106 LEU A N 1
ATOM 842 C CA . LEU A 1 106 ? 21.646 7.404 -34.780 1.00 97.88 106 LEU A CA 1
ATOM 843 C C . LEU A 1 106 ? 21.300 8.542 -33.815 1.00 97.88 106 LEU A C 1
ATOM 845 O O . LEU A 1 106 ? 20.896 8.267 -32.689 1.00 97.88 106 LEU A O 1
ATOM 849 N N . ALA A 1 107 ? 21.385 9.798 -34.257 1.00 98.31 107 ALA A N 1
ATOM 850 C CA . ALA A 1 107 ? 21.031 10.957 -33.440 1.00 98.31 107 ALA A CA 1
ATOM 851 C C . ALA A 1 107 ? 19.577 10.876 -32.943 1.00 98.31 107 ALA A C 1
ATOM 853 O O . ALA A 1 107 ? 19.309 11.041 -31.755 1.00 98.31 107 ALA A O 1
ATOM 854 N N . THR A 1 108 ? 18.648 10.517 -33.833 1.00 98.19 108 THR A N 1
ATOM 855 C CA . THR A 1 108 ? 17.233 10.332 -33.475 1.00 98.19 108 THR A CA 1
ATOM 856 C C . THR A 1 108 ? 17.034 9.176 -32.488 1.00 98.19 108 THR A C 1
ATOM 858 O O . THR A 1 108 ? 16.217 9.270 -31.572 1.00 98.19 108 THR A O 1
ATOM 861 N N . ALA A 1 109 ? 17.756 8.066 -32.665 1.00 98.19 109 ALA A N 1
ATOM 862 C CA . ALA A 1 109 ? 17.680 6.922 -31.760 1.00 98.19 109 ALA A CA 1
ATOM 863 C C . ALA A 1 109 ? 18.214 7.264 -30.360 1.00 98.19 109 ALA A C 1
ATOM 865 O O . ALA A 1 109 ? 17.593 6.883 -29.371 1.00 98.19 109 ALA A O 1
ATOM 866 N N . LEU A 1 110 ? 19.312 8.021 -30.279 1.00 98.25 110 LEU A N 1
ATOM 867 C CA . LEU A 1 110 ? 19.881 8.489 -29.015 1.00 98.25 110 LEU A CA 1
ATOM 868 C C . LEU A 1 110 ? 18.939 9.450 -28.286 1.00 98.25 110 LEU A C 1
ATOM 870 O O . LEU A 1 110 ? 18.728 9.286 -27.090 1.00 98.25 110 LEU A O 1
ATOM 874 N N . GLN A 1 111 ? 18.306 10.385 -29.001 1.00 98.38 111 GLN A N 1
ATOM 875 C CA . GLN A 1 111 ? 17.315 11.275 -28.394 1.00 98.38 111 GLN A CA 1
ATOM 876 C C . GLN A 1 111 ? 16.134 10.487 -27.802 1.00 98.38 111 GLN A C 1
ATOM 878 O O . GLN A 1 111 ? 15.730 10.727 -26.6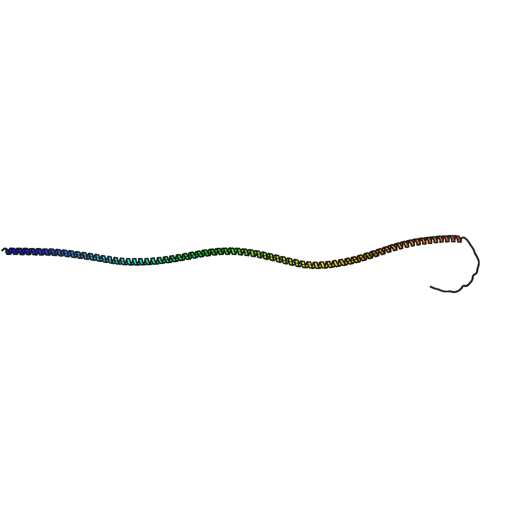67 1.00 98.38 111 GLN A O 1
ATOM 883 N N . LYS A 1 112 ? 15.600 9.506 -28.542 1.00 98.44 112 LYS A N 1
ATOM 884 C CA . LYS A 1 112 ? 14.509 8.649 -28.048 1.00 98.44 112 LYS A CA 1
ATOM 885 C C . LYS A 1 112 ? 14.919 7.808 -26.842 1.00 98.44 112 LYS A C 1
ATOM 887 O O . LYS A 1 112 ? 14.089 7.558 -25.974 1.00 98.44 112 LYS A O 1
ATOM 892 N N . LEU A 1 113 ? 16.171 7.354 -26.803 1.00 98.12 113 LEU A N 1
ATOM 893 C CA . LEU A 1 113 ? 16.707 6.622 -25.662 1.00 98.12 113 LEU A CA 1
ATOM 894 C C . LEU A 1 113 ? 16.763 7.519 -24.420 1.00 98.12 113 LEU A C 1
ATOM 896 O O . LEU A 1 113 ? 16.266 7.115 -23.377 1.00 98.12 113 LEU A O 1
ATOM 900 N N . GLU A 1 114 ? 17.267 8.748 -24.548 1.00 98.19 114 GLU A N 1
ATOM 901 C CA . GLU A 1 114 ? 17.324 9.707 -23.436 1.00 98.19 114 GLU A CA 1
ATOM 902 C C . GLU A 1 114 ? 15.922 10.056 -22.899 1.00 98.19 114 GLU A C 1
ATOM 904 O O . GLU A 1 114 ? 15.707 10.145 -21.690 1.00 98.19 114 GLU A O 1
ATOM 909 N N . GLU A 1 115 ? 14.938 10.230 -23.785 1.00 98.00 115 GLU A N 1
ATOM 910 C CA . GLU A 1 115 ? 13.541 10.457 -23.391 1.00 98.00 115 GLU A CA 1
ATOM 911 C C . GLU A 1 115 ? 12.949 9.243 -22.652 1.00 98.00 115 GLU A C 1
ATOM 913 O O . GLU A 1 115 ? 12.259 9.408 -21.643 1.00 98.00 115 GLU A O 1
ATOM 918 N N . ALA A 1 116 ? 13.247 8.024 -23.112 1.00 98.00 116 ALA A N 1
ATOM 919 C CA . ALA A 1 116 ? 12.810 6.793 -22.458 1.00 98.00 116 ALA A CA 1
ATOM 920 C C . ALA A 1 116 ? 13.478 6.586 -21.087 1.00 98.00 116 ALA A C 1
ATOM 922 O O . ALA A 1 116 ? 12.803 6.165 -20.148 1.00 98.00 116 ALA A O 1
ATOM 923 N N . GLU A 1 117 ? 14.765 6.915 -20.949 1.00 97.69 117 GLU A N 1
ATOM 924 C CA . GLU A 1 117 ? 15.492 6.870 -19.674 1.00 97.69 117 GLU A CA 1
ATOM 925 C C . GLU A 1 117 ? 14.888 7.845 -18.659 1.00 97.69 117 GLU A C 1
ATOM 927 O O . GLU A 1 117 ? 14.579 7.449 -17.537 1.00 97.69 117 GLU A O 1
ATOM 932 N N . LYS A 1 118 ? 14.603 9.088 -19.068 1.00 97.94 118 LYS A N 1
ATOM 933 C CA . LYS A 1 118 ? 13.926 10.065 -18.196 1.00 97.94 118 LYS A CA 1
ATOM 934 C C . LYS A 1 118 ? 12.549 9.575 -17.745 1.00 97.94 118 LYS A C 1
ATOM 936 O O . LYS A 1 118 ? 12.220 9.682 -16.565 1.00 97.94 118 LYS A O 1
ATOM 941 N N . ALA A 1 119 ? 11.758 9.006 -18.655 1.00 97.75 119 ALA A N 1
ATOM 942 C CA . ALA A 1 119 ? 10.454 8.442 -18.313 1.00 97.75 119 ALA A CA 1
ATOM 943 C C . ALA A 1 119 ? 10.569 7.241 -17.351 1.00 97.75 119 ALA A C 1
ATOM 945 O O . ALA A 1 119 ? 9.748 7.093 -16.443 1.00 97.75 119 ALA A O 1
ATOM 946 N N . ALA A 1 120 ? 11.594 6.399 -17.518 1.00 98.00 120 ALA A N 1
ATOM 947 C CA . ALA A 1 120 ? 11.870 5.281 -16.619 1.00 98.00 120 ALA A CA 1
ATOM 948 C C . ALA A 1 120 ? 12.266 5.763 -15.212 1.00 98.00 120 ALA A C 1
ATOM 950 O O . ALA A 1 120 ? 11.704 5.274 -14.231 1.00 98.00 120 ALA A O 1
ATOM 951 N N . ASP A 1 121 ? 13.139 6.768 -15.108 1.00 98.06 121 ASP A N 1
ATOM 952 C CA . ASP A 1 121 ? 13.546 7.376 -13.835 1.00 98.06 121 ASP A CA 1
ATOM 953 C C . ASP A 1 121 ? 12.354 7.994 -13.084 1.00 98.06 121 ASP A C 1
ATOM 955 O O . ASP A 1 121 ? 12.210 7.841 -11.866 1.00 98.06 121 ASP A O 1
ATOM 959 N N . GLU A 1 122 ? 11.471 8.699 -13.796 1.00 97.50 122 GLU A N 1
ATOM 960 C CA . GLU A 1 122 ? 10.243 9.259 -13.222 1.00 97.50 122 GLU A CA 1
ATOM 961 C C . GLU A 1 122 ? 9.291 8.160 -12.736 1.00 97.50 122 GLU A C 1
ATOM 963 O O . GLU A 1 122 ? 8.735 8.262 -11.636 1.00 97.50 122 GLU A O 1
ATOM 968 N N . SER A 1 123 ? 9.154 7.077 -13.507 1.00 97.19 123 SER A N 1
ATOM 969 C CA . SER A 1 123 ? 8.364 5.910 -13.113 1.00 97.19 123 SER A CA 1
ATOM 970 C C . SER A 1 123 ? 8.942 5.215 -11.876 1.00 97.19 123 SER A C 1
ATOM 972 O O . SER A 1 123 ? 8.185 4.845 -10.979 1.00 97.19 123 SER A O 1
ATOM 974 N N . GLU A 1 124 ? 10.266 5.067 -11.773 1.00 97.69 124 GLU A N 1
ATOM 975 C CA . GLU A 1 124 ? 10.918 4.471 -10.600 1.00 97.69 124 GLU A CA 1
ATOM 976 C C . GLU A 1 124 ? 10.698 5.329 -9.345 1.00 97.69 124 GLU A C 1
ATOM 978 O O . GLU A 1 124 ? 10.387 4.812 -8.266 1.00 97.69 124 GLU A O 1
ATOM 983 N N . ARG A 1 125 ? 10.785 6.659 -9.475 1.00 97.62 125 ARG A N 1
ATOM 984 C CA . ARG A 1 125 ? 10.456 7.584 -8.378 1.00 97.62 125 ARG A CA 1
ATOM 985 C C . ARG A 1 125 ? 8.996 7.449 -7.955 1.00 97.62 125 ARG A C 1
ATOM 987 O O . ARG A 1 125 ? 8.717 7.392 -6.757 1.00 97.62 125 ARG A O 1
ATOM 994 N N . GLY A 1 126 ? 8.077 7.366 -8.919 1.00 97.56 126 GLY A N 1
ATOM 995 C CA . GLY A 1 126 ? 6.658 7.119 -8.663 1.00 97.56 126 GLY A CA 1
ATOM 996 C C . GLY A 1 126 ? 6.432 5.809 -7.905 1.00 97.56 126 GLY A C 1
ATOM 997 O O . GLY A 1 126 ? 5.733 5.798 -6.891 1.00 97.56 126 GLY A O 1
ATOM 998 N N . MET A 1 127 ? 7.097 4.735 -8.337 1.00 97.06 127 MET A N 1
ATOM 999 C CA . MET A 1 127 ? 7.044 3.424 -7.693 1.00 97.06 127 MET A CA 1
ATOM 1000 C C . MET A 1 127 ? 7.516 3.484 -6.235 1.00 97.06 127 MET A C 1
ATOM 1002 O O . MET A 1 127 ? 6.789 3.031 -5.357 1.00 97.06 127 MET A O 1
ATOM 1006 N N . LYS A 1 128 ? 8.660 4.121 -5.948 1.00 97.94 128 LYS A N 1
ATOM 1007 C CA . LYS A 1 128 ? 9.180 4.266 -4.572 1.00 97.94 128 LYS A CA 1
ATOM 1008 C C . LYS A 1 128 ? 8.232 5.035 -3.651 1.00 97.94 128 LYS A C 1
ATOM 1010 O O . LYS A 1 128 ? 8.091 4.702 -2.476 1.00 97.94 128 LYS A O 1
ATOM 1015 N N . VAL A 1 129 ? 7.563 6.070 -4.164 1.00 98.19 129 VAL A N 1
ATOM 1016 C CA . VAL A 1 129 ? 6.568 6.820 -3.380 1.00 98.19 129 VAL A CA 1
ATOM 1017 C C . VAL A 1 129 ? 5.349 5.951 -3.071 1.00 98.19 129 VAL A C 1
ATOM 1019 O O . VAL A 1 129 ? 4.842 6.002 -1.951 1.00 98.19 129 VAL A O 1
ATOM 1022 N N . ILE A 1 130 ? 4.878 5.165 -4.041 1.00 97.69 130 ILE A N 1
ATOM 1023 C CA . ILE A 1 130 ? 3.753 4.241 -3.847 1.00 97.69 130 ILE A CA 1
ATOM 1024 C C . ILE A 1 130 ? 4.130 3.144 -2.850 1.00 97.69 130 ILE A C 1
ATOM 1026 O O . ILE A 1 130 ? 3.359 2.886 -1.933 1.00 97.69 130 ILE A O 1
ATOM 1030 N N . GLU A 1 131 ? 5.323 2.566 -2.968 1.00 97.50 131 GLU A N 1
ATOM 1031 C CA . GLU A 1 131 ? 5.843 1.556 -2.044 1.00 97.50 131 GLU A CA 1
ATOM 1032 C C . GLU A 1 131 ? 5.920 2.093 -0.608 1.00 97.50 131 GLU A C 1
ATOM 1034 O O . GLU A 1 131 ? 5.394 1.475 0.314 1.00 97.50 131 GLU A O 1
ATOM 1039 N N . SER A 1 132 ? 6.469 3.297 -0.413 1.00 98.00 132 SER A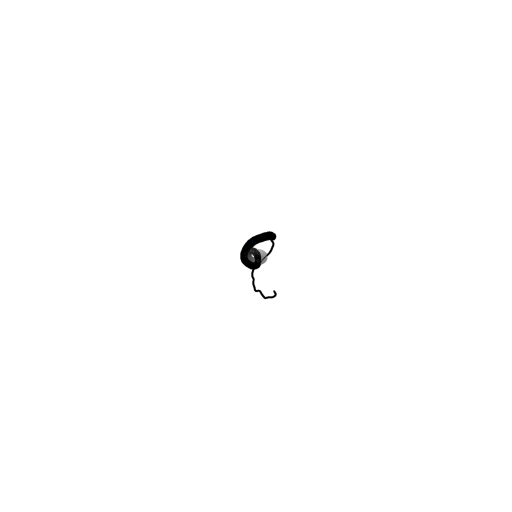 N 1
ATOM 1040 C CA . SER A 1 132 ? 6.524 3.924 0.915 1.00 98.00 132 SER A CA 1
ATOM 1041 C C . SER A 1 132 ? 5.135 4.218 1.495 1.00 98.00 132 SER A C 1
ATOM 1043 O O . SER A 1 132 ? 4.951 4.160 2.711 1.00 98.00 132 SER A O 1
ATOM 1045 N N . ARG A 1 133 ? 4.148 4.551 0.652 1.00 98.12 133 ARG A N 1
ATOM 1046 C CA . ARG A 1 133 ? 2.755 4.720 1.096 1.00 98.12 133 ARG A CA 1
ATOM 1047 C C . ARG A 1 133 ? 2.136 3.382 1.487 1.00 98.12 133 ARG A C 1
ATOM 1049 O O . ARG A 1 133 ? 1.551 3.306 2.559 1.00 98.12 133 ARG A O 1
ATOM 1056 N N . ALA A 1 134 ? 2.327 2.348 0.671 1.00 97.88 134 ALA A N 1
ATOM 1057 C CA . ALA A 1 134 ? 1.823 1.007 0.941 1.00 97.88 134 ALA A CA 1
ATOM 1058 C C . ALA A 1 134 ? 2.371 0.449 2.264 1.00 97.88 134 ALA A C 1
ATOM 1060 O O . ALA A 1 134 ? 1.585 -0.016 3.079 1.00 97.88 134 ALA A O 1
ATOM 1061 N N . GLN A 1 135 ? 3.675 0.598 2.528 1.00 98.12 135 GLN A N 1
ATOM 1062 C CA . GLN A 1 135 ? 4.291 0.182 3.798 1.00 98.12 135 GLN A CA 1
ATOM 1063 C C . GLN A 1 135 ? 3.676 0.899 5.008 1.00 98.12 135 GLN A C 1
ATOM 1065 O O . GLN A 1 135 ? 3.351 0.269 6.008 1.00 98.12 135 GLN A O 1
ATOM 1070 N N . LYS A 1 136 ? 3.455 2.217 4.918 1.00 98.00 136 LYS A N 1
ATOM 1071 C CA . LYS A 1 136 ? 2.818 2.983 6.005 1.00 98.00 136 LYS A CA 1
ATOM 1072 C C . LYS A 1 136 ? 1.365 2.582 6.236 1.00 98.00 136 LYS A C 1
ATOM 1074 O O . LYS A 1 136 ? 0.905 2.580 7.378 1.00 98.00 136 LYS A O 1
ATOM 1079 N N . ASP A 1 137 ? 0.632 2.301 5.164 1.00 97.94 137 ASP A N 1
ATOM 1080 C CA . ASP A 1 137 ? -0.755 1.851 5.257 1.00 97.94 137 ASP A CA 1
ATOM 1081 C C . ASP A 1 137 ? -0.836 0.437 5.855 1.00 97.94 137 ASP A C 1
ATOM 1083 O O . ASP A 1 137 ? -1.724 0.181 6.667 1.00 97.94 137 ASP A O 1
ATOM 1087 N N . GLU A 1 138 ? 0.115 -0.442 5.528 1.00 98.06 138 GLU A N 1
ATOM 1088 C CA . GLU A 1 138 ? 0.259 -1.781 6.111 1.00 98.06 138 GLU A CA 1
ATOM 1089 C C . GLU A 1 138 ? 0.572 -1.713 7.614 1.00 98.06 138 GLU A C 1
ATOM 1091 O O . GLU A 1 138 ? -0.193 -2.250 8.413 1.00 98.06 138 GLU A O 1
ATOM 1096 N N . GLU A 1 139 ? 1.582 -0.939 8.030 1.00 97.94 139 GLU A N 1
ATOM 1097 C CA . GLU A 1 139 ? 1.900 -0.714 9.453 1.00 97.94 139 GLU A CA 1
ATOM 1098 C C . GLU A 1 139 ? 0.690 -0.171 10.232 1.00 97.94 139 GLU A C 1
ATOM 1100 O O . GLU A 1 139 ? 0.382 -0.601 11.348 1.00 97.94 139 GLU A O 1
ATOM 1105 N N . LYS A 1 140 ? -0.042 0.782 9.642 1.00 98.25 140 LYS A N 1
ATOM 1106 C CA . LYS A 1 140 ? -1.245 1.341 10.263 1.00 98.25 140 LYS A CA 1
ATOM 1107 C C . LYS A 1 140 ? -2.358 0.300 10.380 1.00 98.25 140 LYS A C 1
ATOM 1109 O O . LYS A 1 140 ? -3.065 0.295 11.390 1.00 98.25 140 LYS A O 1
ATOM 1114 N N . MET A 1 141 ? -2.526 -0.551 9.370 1.00 97.56 141 MET A N 1
ATOM 1115 C CA . MET A 1 141 ? -3.516 -1.626 9.375 1.00 97.56 141 MET A CA 1
ATOM 1116 C C . MET A 1 141 ? -3.214 -2.644 10.476 1.00 97.56 141 MET A C 1
ATOM 1118 O O . MET A 1 141 ? -4.121 -2.990 11.231 1.00 97.56 141 MET A O 1
ATOM 1122 N N . GLU A 1 142 ? -1.952 -3.045 10.637 1.00 98.00 142 GLU A N 1
ATOM 1123 C CA . GLU A 1 142 ? -1.527 -3.966 11.698 1.00 98.00 142 GLU A CA 1
ATOM 1124 C C . GLU A 1 142 ? -1.815 -3.402 13.097 1.00 98.00 142 GLU A C 1
ATOM 1126 O O . GLU A 1 142 ? -2.389 -4.087 13.948 1.00 98.00 142 GLU A O 1
ATOM 1131 N N . ILE A 1 143 ? -1.497 -2.123 13.332 1.00 98.12 143 ILE A N 1
ATOM 1132 C CA . ILE A 1 143 ? -1.783 -1.455 14.613 1.00 98.12 143 ILE A CA 1
ATOM 1133 C C . ILE A 1 143 ? -3.293 -1.418 14.881 1.00 98.12 143 ILE A C 1
ATOM 1135 O O . ILE A 1 143 ? -3.737 -1.710 15.995 1.00 98.12 143 ILE A O 1
ATOM 1139 N N . GLN A 1 144 ? -4.097 -1.073 13.872 1.00 97.69 144 GLN A N 1
ATOM 1140 C CA . GLN A 1 144 ? -5.555 -1.053 14.000 1.00 97.69 144 GLN A CA 1
ATOM 1141 C C . GLN A 1 144 ? -6.133 -2.450 14.248 1.00 97.69 144 GLN A C 1
ATOM 1143 O O . GLN A 1 144 ? -7.099 -2.582 15.000 1.00 97.69 144 GLN A O 1
ATOM 1148 N N . GLU A 1 145 ? -5.547 -3.497 13.668 1.00 98.19 145 GLU A N 1
ATOM 1149 C CA . GLU A 1 145 ? -5.972 -4.875 13.901 1.00 98.19 145 GLU A CA 1
ATOM 1150 C C . GLU A 1 145 ? -5.704 -5.314 15.347 1.00 98.19 145 GLU A C 1
ATOM 1152 O O . GLU A 1 145 ? -6.568 -5.934 15.973 1.00 98.19 145 GLU A O 1
ATOM 1157 N N . ILE A 1 146 ? -4.544 -4.953 15.904 1.00 98.38 146 ILE A N 1
ATOM 1158 C CA . ILE A 1 146 ? -4.214 -5.209 17.313 1.00 98.38 146 ILE A CA 1
ATOM 1159 C C . ILE A 1 146 ? -5.200 -4.473 18.227 1.00 98.38 146 ILE A C 1
ATOM 1161 O O . ILE A 1 146 ? -5.823 -5.102 19.081 1.00 98.38 146 ILE A O 1
ATOM 1165 N N . GLN A 1 147 ? -5.425 -3.176 17.996 1.00 97.94 147 GLN A N 1
ATOM 1166 C CA . GLN A 1 147 ? -6.385 -2.384 18.776 1.00 97.94 147 GLN A CA 1
ATOM 1167 C C . GLN A 1 147 ? -7.807 -2.952 18.698 1.00 97.94 147 GLN A C 1
ATOM 1169 O O . GLN A 1 147 ? -8.528 -2.978 19.695 1.00 97.94 147 GLN A O 1
ATOM 1174 N N . LEU A 1 148 ? -8.222 -3.442 17.526 1.00 98.06 148 LEU A N 1
ATOM 1175 C CA . LEU A 1 148 ? -9.525 -4.076 17.349 1.00 98.06 148 LEU A CA 1
ATOM 1176 C C . LEU A 1 148 ? -9.630 -5.385 18.140 1.00 98.06 148 LEU A C 1
ATOM 1178 O O . LEU A 1 148 ? -10.671 -5.648 18.742 1.00 98.06 148 LEU A O 1
ATOM 1182 N N . LYS A 1 149 ? -8.578 -6.211 18.141 1.00 98.44 149 LYS A N 1
ATOM 1183 C CA . LYS A 1 149 ? -8.525 -7.450 18.933 1.00 98.44 149 LYS A CA 1
ATOM 1184 C C . LYS A 1 149 ? -8.599 -7.151 20.431 1.00 98.44 149 LYS A C 1
ATOM 1186 O O . LYS A 1 149 ? -9.389 -7.780 21.129 1.00 98.44 149 LYS A O 1
ATOM 1191 N N . GLU A 1 150 ? -7.855 -6.157 20.909 1.00 98.12 150 GLU A N 1
ATOM 1192 C CA . GLU A 1 150 ? -7.906 -5.715 22.307 1.00 98.12 150 GLU A CA 1
ATOM 1193 C C . GLU A 1 150 ? -9.296 -5.197 22.694 1.00 98.12 150 GLU A C 1
ATOM 1195 O O . GLU A 1 150 ? -9.856 -5.626 23.702 1.00 98.12 150 GLU A O 1
ATOM 1200 N N . ALA A 1 151 ? -9.902 -4.336 21.870 1.00 97.94 151 ALA A N 1
ATOM 1201 C CA . ALA A 1 151 ? -11.244 -3.813 22.118 1.00 97.94 151 ALA A CA 1
ATOM 1202 C C . ALA A 1 151 ? -12.305 -4.926 22.168 1.00 97.9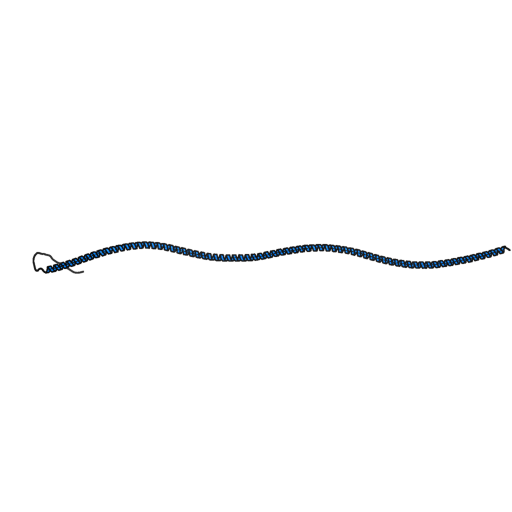4 151 ALA A C 1
ATOM 1204 O O . ALA A 1 151 ? -13.195 -4.887 23.019 1.00 97.94 151 ALA A O 1
ATOM 1205 N N . LYS A 1 152 ? -12.193 -5.939 21.298 1.00 98.38 152 LYS A N 1
ATOM 1206 C CA . LYS A 1 152 ? -13.068 -7.121 21.324 1.00 98.38 152 LYS A CA 1
ATOM 1207 C C . LYS A 1 152 ? -12.906 -7.920 22.611 1.00 98.38 152 LYS A C 1
ATOM 1209 O O . LYS A 1 152 ? -13.908 -8.226 23.244 1.00 98.38 152 LYS A O 1
ATOM 1214 N N . HIS A 1 153 ? -11.674 -8.196 23.036 1.00 98.44 153 HIS A N 1
ATOM 1215 C CA . HIS A 1 153 ? -11.436 -8.903 24.295 1.00 98.44 153 HIS A CA 1
ATOM 1216 C C . HIS A 1 153 ? -11.979 -8.140 25.507 1.00 98.44 153 HIS A C 1
ATOM 1218 O O . HIS A 1 153 ? -12.601 -8.744 26.376 1.00 98.44 153 HIS A O 1
ATOM 1224 N N . ILE A 1 154 ? -11.818 -6.813 25.545 1.00 98.19 154 ILE A N 1
ATOM 1225 C CA . ILE A 1 154 ? -12.383 -5.977 26.615 1.00 98.19 154 ILE A CA 1
ATOM 1226 C C . ILE A 1 154 ? -13.916 -6.057 26.624 1.00 98.19 154 ILE A C 1
ATOM 1228 O O . ILE A 1 154 ? -14.507 -6.171 27.697 1.00 98.19 154 ILE A O 1
ATOM 1232 N N . ALA A 1 155 ? -14.558 -6.017 25.452 1.00 98.38 155 ALA A N 1
ATOM 1233 C CA . ALA A 1 155 ? -16.008 -6.155 25.340 1.00 98.38 155 ALA A CA 1
ATOM 1234 C C . ALA A 1 155 ? -16.486 -7.538 25.817 1.00 98.38 155 ALA A C 1
ATOM 1236 O O . ALA A 1 155 ? -17.374 -7.619 26.659 1.00 98.38 155 ALA A O 1
ATOM 1237 N N . GLU A 1 156 ? -15.836 -8.616 25.375 1.00 98.06 156 GLU A N 1
ATOM 1238 C CA . GLU A 1 156 ? -16.159 -9.989 25.790 1.00 98.06 156 GLU A CA 1
ATOM 1239 C C . GLU A 1 156 ? -15.954 -10.223 27.296 1.00 98.06 156 GLU A C 1
ATOM 1241 O O . GLU A 1 156 ? -16.709 -10.966 27.928 1.00 98.06 156 GLU A O 1
ATOM 1246 N N . ASP A 1 157 ? -14.919 -9.625 27.889 1.00 98.25 157 ASP A N 1
ATOM 1247 C CA . ASP A 1 157 ? -14.678 -9.684 29.333 1.00 98.25 157 ASP A CA 1
ATOM 1248 C C . ASP A 1 157 ? -15.725 -8.876 30.114 1.00 98.25 157 ASP A C 1
ATOM 1250 O O . ASP A 1 157 ? -16.108 -9.267 31.222 1.00 98.25 157 ASP A O 1
ATOM 1254 N N . ALA A 1 158 ? -16.191 -7.752 29.562 1.00 98.25 158 ALA A N 1
ATOM 1255 C CA . ALA A 1 158 ? -17.271 -6.969 30.149 1.00 98.25 158 ALA A CA 1
ATOM 1256 C C . ALA A 1 158 ? -18.594 -7.744 30.104 1.00 98.25 158 ALA A C 1
ATOM 1258 O O . ALA A 1 158 ? -19.242 -7.870 31.141 1.00 98.25 158 ALA A O 1
ATOM 1259 N N . ASP A 1 159 ? -18.947 -8.331 28.959 1.00 98.19 159 ASP A N 1
ATOM 1260 C CA . ASP A 1 159 ? -20.160 -9.141 28.794 1.00 98.19 159 ASP A CA 1
ATOM 1261 C C . ASP A 1 159 ? -20.179 -10.326 29.767 1.00 98.19 159 ASP A C 1
ATOM 1263 O O . ASP A 1 159 ? -21.168 -10.537 30.470 1.00 98.19 159 ASP A O 1
ATOM 1267 N N . ARG A 1 160 ? -19.050 -11.033 29.925 1.00 98.25 160 ARG A N 1
ATOM 1268 C CA . ARG A 1 160 ? -18.922 -12.109 30.924 1.00 98.25 160 ARG A CA 1
ATOM 1269 C C . ARG A 1 160 ? -19.179 -11.619 32.352 1.00 98.25 160 ARG A C 1
ATOM 1271 O O . ARG A 1 160 ? -19.908 -12.267 33.102 1.00 98.25 160 ARG A O 1
ATOM 1278 N N . LYS A 1 161 ? -18.630 -10.461 32.734 1.00 98.25 161 LYS A N 1
ATOM 1279 C CA . LYS A 1 161 ? -18.887 -9.859 34.057 1.00 98.25 161 LYS A CA 1
ATOM 1280 C C . LYS A 1 161 ? -20.348 -9.444 34.219 1.00 98.25 161 LYS A C 1
ATOM 1282 O O . LYS A 1 161 ? -20.909 -9.638 35.298 1.00 98.25 161 LYS A O 1
ATOM 1287 N N . TYR A 1 162 ? -20.969 -8.892 33.177 1.00 98.12 162 TYR A N 1
ATOM 1288 C CA . TYR A 1 162 ? -22.384 -8.529 33.201 1.00 98.12 162 TYR A CA 1
ATOM 1289 C C . TYR A 1 162 ? -23.277 -9.756 33.389 1.00 98.12 162 TYR A C 1
ATOM 1291 O O . TYR A 1 162 ? -24.179 -9.715 34.224 1.00 98.12 162 TYR A O 1
ATOM 1299 N N . GLU A 1 163 ? -22.992 -10.864 32.703 1.00 98.25 163 GLU A N 1
ATOM 1300 C CA . GLU A 1 163 ? -23.721 -12.120 32.899 1.00 98.25 163 GLU A CA 1
ATOM 1301 C C . GLU A 1 163 ? -23.573 -12.667 34.325 1.00 98.25 163 GLU A C 1
ATOM 1303 O O . GLU A 1 163 ? -24.557 -13.107 34.924 1.00 98.25 163 GLU A O 1
ATOM 1308 N N . GLU A 1 164 ? -22.370 -12.629 34.905 1.00 98.00 164 GLU A N 1
ATOM 1309 C CA . GLU A 1 164 ? -22.153 -13.062 36.290 1.00 98.00 164 GLU A CA 1
ATOM 1310 C C . GLU A 1 164 ? -22.934 -12.212 37.298 1.00 98.00 164 GLU A C 1
ATOM 1312 O O . GLU A 1 164 ? -23.538 -12.752 38.230 1.00 98.00 164 GLU A O 1
ATOM 1317 N N . VAL A 1 165 ? -22.934 -10.887 37.123 1.00 98.12 165 VAL A N 1
ATOM 1318 C CA . VAL A 1 165 ? -23.699 -9.967 37.975 1.00 98.12 165 VAL A CA 1
ATOM 1319 C C . VAL A 1 165 ? -25.196 -10.207 37.811 1.00 98.12 165 VAL A C 1
ATOM 1321 O O . VAL A 1 165 ? -25.892 -10.310 38.818 1.00 98.12 165 VAL A O 1
ATOM 1324 N N . ALA A 1 166 ? -25.684 -10.375 36.580 1.00 97.88 166 ALA A N 1
ATOM 1325 C CA . ALA A 1 166 ? -27.088 -10.668 36.310 1.00 97.88 166 ALA A CA 1
ATOM 1326 C C . ALA A 1 166 ? -27.537 -11.974 36.984 1.00 97.88 166 ALA A C 1
ATOM 1328 O O . ALA A 1 166 ? -28.577 -12.009 37.635 1.00 97.88 166 ALA A O 1
ATOM 1329 N N . ARG A 1 167 ? -26.725 -13.039 36.918 1.00 98.25 167 ARG A N 1
ATOM 1330 C CA . ARG A 1 167 ? -27.023 -14.303 37.616 1.00 98.25 167 ARG A CA 1
ATOM 1331 C C . ARG A 1 167 ? -27.074 -14.131 39.133 1.00 98.25 167 ARG A C 1
ATOM 1333 O O . ARG A 1 167 ? -27.966 -14.681 39.769 1.00 98.25 167 ARG A O 1
ATOM 1340 N N . LYS A 1 168 ? -26.131 -13.386 39.723 1.00 98.25 168 LYS A N 1
ATOM 1341 C CA . LYS A 1 168 ? -26.128 -13.109 41.172 1.00 98.25 168 LYS A CA 1
ATOM 1342 C C . LYS A 1 168 ? -27.343 -12.292 41.599 1.00 98.25 168 LYS A C 1
ATOM 1344 O O . LYS A 1 168 ? -27.900 -12.565 42.656 1.00 98.25 168 LYS A O 1
ATOM 1349 N N . LEU A 1 169 ? -27.743 -11.322 40.781 1.00 97.44 169 LEU A N 1
ATOM 1350 C CA . LEU A 1 169 ? -28.897 -10.469 41.037 1.00 97.44 169 LEU A CA 1
ATOM 1351 C C . LEU A 1 169 ? -30.181 -11.299 41.147 1.00 97.44 169 LEU A C 1
ATOM 1353 O O . LEU A 1 169 ? -30.862 -11.185 42.155 1.00 97.44 169 LEU A O 1
ATOM 1357 N N . VAL A 1 170 ? -30.412 -12.240 40.225 1.00 98.44 170 VAL A N 1
ATOM 1358 C CA . VAL A 1 170 ? -31.573 -13.154 40.279 1.00 98.44 170 VAL A CA 1
ATOM 1359 C C . VAL A 1 170 ? -31.610 -13.989 41.568 1.00 98.44 170 VAL A C 1
ATOM 1361 O O . VAL A 1 170 ? -32.675 -14.219 42.136 1.00 98.44 170 VAL A O 1
ATOM 1364 N N . ILE A 1 171 ? -30.455 -14.457 42.056 1.00 98.12 171 ILE A N 1
ATOM 1365 C CA . ILE A 1 171 ? -30.391 -15.224 43.314 1.00 98.12 171 ILE A CA 1
ATOM 1366 C C . ILE A 1 171 ? -30.776 -14.335 44.500 1.00 98.12 171 ILE A C 1
ATOM 1368 O O . ILE A 1 171 ? -31.570 -14.750 45.340 1.00 98.12 171 ILE A O 1
ATOM 1372 N N . ILE A 1 172 ? -30.236 -13.114 44.553 1.00 98.12 172 ILE A N 1
ATOM 1373 C CA . ILE A 1 172 ? -30.524 -12.158 45.627 1.00 98.12 172 ILE A CA 1
ATOM 1374 C C . ILE A 1 172 ? -31.991 -11.726 45.596 1.00 98.12 172 ILE A C 1
ATOM 1376 O O . ILE A 1 172 ? -32.594 -11.629 46.656 1.00 98.12 172 ILE A O 1
ATOM 1380 N N . GLU A 1 173 ? -32.570 -11.505 44.415 1.00 97.56 173 GLU A N 1
ATOM 1381 C CA . GLU A 1 173 ? -34.000 -11.211 44.261 1.00 97.56 173 GLU A CA 1
ATOM 1382 C C . GLU A 1 173 ? -34.857 -12.348 44.835 1.00 97.56 173 GLU A C 1
ATOM 1384 O O . GLU A 1 173 ? -35.736 -12.095 45.652 1.00 97.56 173 GLU A O 1
ATOM 1389 N N . SER A 1 174 ? -34.535 -13.608 44.522 1.00 98.25 174 SER A N 1
ATOM 1390 C CA . SER A 1 174 ? -35.259 -14.757 45.086 1.00 98.25 174 SER A CA 1
ATOM 1391 C C . SER A 1 174 ? -35.088 -14.895 46.606 1.00 98.25 174 SER A C 1
ATOM 1393 O O . SER A 1 174 ? -36.027 -15.270 47.309 1.00 98.25 174 SER A O 1
ATOM 1395 N N . ASP A 1 175 ? -33.898 -14.617 47.140 1.00 98.00 175 ASP A N 1
ATOM 1396 C CA . ASP A 1 175 ? -33.663 -14.654 48.587 1.00 98.00 175 ASP A CA 1
ATOM 1397 C C . ASP A 1 175 ? -34.339 -13.481 49.314 1.00 98.00 175 ASP A C 1
ATOM 1399 O O . ASP A 1 175 ? -34.777 -13.649 50.456 1.00 98.00 175 ASP A O 1
ATOM 1403 N N . LEU A 1 176 ? -34.460 -12.324 48.655 1.00 97.88 176 LEU A N 1
ATOM 1404 C CA . LEU A 1 176 ? -35.216 -11.174 49.143 1.00 97.88 176 LEU A CA 1
ATOM 1405 C C . LEU A 1 176 ? -36.707 -11.510 49.232 1.00 97.88 176 LEU A C 1
ATOM 1407 O O . LEU A 1 176 ? -37.264 -11.359 50.313 1.00 97.88 176 LEU A O 1
ATOM 1411 N N . GLU A 1 177 ? -37.309 -12.061 48.171 1.00 98.06 177 GLU A N 1
ATOM 1412 C CA . GLU A 1 177 ? -38.718 -12.494 48.172 1.00 98.06 177 GLU A CA 1
ATOM 1413 C C . GLU A 1 177 ? -39.006 -13.456 49.339 1.00 98.06 177 GLU A C 1
ATOM 1415 O O . GLU A 1 177 ? -39.940 -13.262 50.115 1.00 98.06 177 GLU A O 1
ATOM 1420 N N . ARG A 1 178 ? -38.138 -14.454 49.560 1.00 98.31 178 ARG A N 1
ATOM 1421 C CA . ARG A 1 178 ? -38.267 -15.380 50.705 1.00 98.31 178 ARG A CA 1
ATOM 1422 C C . ARG A 1 178 ? -38.138 -14.683 52.059 1.00 98.31 178 ARG A C 1
ATOM 1424 O O . ARG A 1 178 ? -38.753 -15.104 53.042 1.00 98.31 178 ARG A O 1
ATOM 1431 N N . ALA A 1 179 ? -37.259 -13.687 52.161 1.00 97.81 179 ALA A N 1
ATOM 1432 C CA . ALA A 1 179 ? -37.069 -12.934 53.393 1.00 97.81 179 ALA A CA 1
ATOM 1433 C C . ALA A 1 179 ? -38.279 -12.040 53.693 1.00 97.81 179 ALA A C 1
ATOM 1435 O O . ALA A 1 179 ? -38.665 -11.961 54.861 1.00 97.81 179 ALA A O 1
ATOM 1436 N N . GLU A 1 180 ? -38.870 -11.436 52.662 1.00 97.75 180 GLU A N 1
ATOM 1437 C CA . GLU A 1 180 ? -40.097 -10.638 52.723 1.00 97.75 180 GLU A CA 1
ATOM 1438 C C . GLU A 1 180 ? -41.287 -11.499 53.160 1.00 97.75 180 GLU A C 1
ATOM 1440 O O . GLU A 1 180 ? -41.885 -11.198 54.191 1.00 97.75 180 GLU A O 1
ATOM 1445 N N . GLU A 1 181 ? -41.541 -12.643 52.512 1.00 97.75 181 GLU A N 1
ATOM 1446 C CA . GLU A 1 181 ? -42.607 -13.578 52.919 1.00 97.75 181 GLU A CA 1
ATOM 1447 C C . GLU A 1 181 ? -42.477 -13.995 54.396 1.00 97.75 181 GLU A C 1
ATOM 1449 O O . GLU A 1 181 ? -43.450 -14.058 55.153 1.00 97.75 181 GLU A O 1
ATOM 1454 N N . ARG A 1 182 ? -41.248 -14.268 54.853 1.00 97.75 182 ARG A N 1
ATOM 1455 C CA . ARG A 1 182 ? -40.987 -14.624 56.255 1.00 97.75 182 ARG A CA 1
ATOM 1456 C C . ARG A 1 182 ? -41.220 -13.447 57.206 1.00 97.75 182 ARG A C 1
ATOM 1458 O O . ARG A 1 182 ? -41.672 -13.679 58.331 1.00 97.75 182 ARG A O 1
ATOM 1465 N N . ALA A 1 183 ? -40.868 -12.229 56.802 1.00 97.12 183 ALA A N 1
ATOM 1466 C CA . ALA A 1 183 ? -41.104 -11.028 57.594 1.00 97.12 183 ALA A CA 1
ATOM 1467 C C . ALA A 1 183 ? -42.609 -10.775 57.743 1.00 97.12 183 ALA A C 1
ATOM 1469 O O . ALA A 1 183 ? -43.072 -10.662 58.875 1.00 97.12 183 ALA A O 1
ATOM 1470 N N . GLU A 1 184 ? -43.374 -10.835 56.651 1.00 97.19 184 GLU A N 1
ATOM 1471 C CA . GLU A 1 184 ? -44.837 -10.692 56.662 1.00 97.19 184 GLU A CA 1
ATOM 1472 C C . GLU A 1 184 ? -45.509 -11.723 57.582 1.00 97.19 184 GLU A C 1
ATOM 1474 O O . GLU A 1 184 ? -46.347 -11.377 58.418 1.00 97.19 184 GLU A O 1
ATOM 1479 N N . LEU A 1 185 ? -45.091 -12.994 57.514 1.00 97.44 185 LEU A N 1
ATOM 1480 C CA . LEU A 1 185 ? -45.583 -14.037 58.424 1.00 97.44 185 LEU A CA 1
ATOM 1481 C C . LEU A 1 185 ? -45.261 -13.739 59.896 1.00 97.44 185 LEU A C 1
ATOM 1483 O O . LEU A 1 185 ? -46.051 -14.064 60.786 1.00 97.44 185 LEU A O 1
ATOM 1487 N N . SER A 1 186 ? -44.085 -13.173 60.177 1.00 96.69 186 SER A N 1
ATOM 1488 C CA . SER A 1 186 ? -43.685 -12.800 61.536 1.00 96.69 186 SER A CA 1
ATOM 1489 C C . SER A 1 186 ? -44.460 -11.587 62.046 1.00 96.69 186 SER A C 1
ATOM 1491 O O . SER A 1 186 ? -44.843 -11.567 63.215 1.00 96.69 186 SER A O 1
ATOM 1493 N N . GLU A 1 187 ? -44.699 -10.592 61.193 1.00 97.12 187 GLU A N 1
ATOM 1494 C CA . GLU A 1 187 ? -45.515 -9.419 61.513 1.00 97.12 187 GLU A CA 1
ATOM 1495 C C . GLU A 1 187 ? -46.963 -9.820 61.804 1.00 97.12 187 GLU A C 1
ATOM 1497 O O . GLU A 1 187 ? -47.520 -9.380 62.809 1.00 97.12 187 GLU A O 1
ATOM 1502 N N . GLY A 1 188 ? -47.535 -10.741 61.017 1.00 97.12 188 GLY A N 1
ATOM 1503 C CA . GLY A 1 188 ? -48.862 -11.306 61.275 1.00 97.12 188 GLY A CA 1
ATOM 1504 C C . GLY A 1 188 ? -48.967 -11.963 62.655 1.00 97.12 188 GLY A C 1
ATOM 1505 O O . GLY A 1 188 ? -49.858 -11.631 63.433 1.00 97.12 188 GLY A O 1
ATOM 1506 N N . LYS A 1 189 ? -47.999 -12.817 63.017 1.00 97.25 189 LYS A N 1
ATOM 1507 C CA . LYS A 1 189 ? -47.945 -13.434 64.358 1.00 97.25 189 LYS A CA 1
ATOM 1508 C C . LYS A 1 189 ? -47.775 -12.408 65.475 1.00 97.25 189 LYS A C 1
ATOM 1510 O O . LYS A 1 189 ? -48.330 -12.583 66.555 1.00 97.25 189 LYS A O 1
ATOM 1515 N N . CYS A 1 190 ? -46.984 -11.361 65.243 1.00 96.38 190 CYS A N 1
ATOM 1516 C CA . CYS A 1 190 ? -46.808 -10.287 66.216 1.00 96.38 190 CYS A CA 1
ATOM 1517 C C . CYS A 1 190 ? -48.134 -9.558 66.460 1.00 96.38 190 CYS A C 1
ATOM 1519 O O . CYS A 1 190 ? -48.508 -9.355 67.612 1.00 96.38 190 CYS A O 1
ATOM 1521 N N . ALA A 1 191 ? -48.877 -9.243 65.395 1.00 97.00 191 ALA A N 1
ATOM 1522 C CA . ALA A 1 191 ? -50.189 -8.611 65.490 1.00 97.00 191 ALA A CA 1
ATOM 1523 C C . ALA A 1 191 ? -51.219 -9.494 66.224 1.00 97.00 191 ALA A C 1
ATOM 1525 O O . ALA A 1 191 ? -51.929 -8.995 67.098 1.00 97.00 191 ALA A O 1
ATOM 1526 N N . GLU A 1 192 ? -51.262 -10.800 65.932 1.00 96.50 192 GLU A N 1
ATOM 1527 C CA . GLU A 1 192 ? -52.118 -11.765 66.645 1.00 96.50 192 GLU A CA 1
ATOM 1528 C C . GLU A 1 192 ? -51.799 -11.798 68.149 1.00 96.50 192 GLU A C 1
ATOM 1530 O O . GLU A 1 192 ? -52.689 -11.639 68.987 1.00 96.50 192 GLU A O 1
ATOM 1535 N N . LEU A 1 193 ? -50.515 -11.926 68.507 1.00 96.00 193 LEU A N 1
ATOM 1536 C CA . LEU A 1 193 ? -50.073 -11.937 69.905 1.00 96.00 193 LEU A CA 1
ATOM 1537 C C . LEU A 1 193 ? -50.348 -10.605 70.618 1.00 96.00 193 LEU A C 1
ATOM 1539 O O . LEU A 1 193 ? -50.688 -10.599 71.802 1.00 96.00 193 LEU A O 1
ATOM 1543 N N . GLU A 1 194 ? -50.227 -9.469 69.927 1.00 96.06 194 GLU A N 1
ATOM 1544 C CA . GLU A 1 194 ? -50.600 -8.161 70.474 1.00 96.06 194 GLU A CA 1
ATOM 1545 C C . GLU A 1 194 ? -52.102 -8.067 70.787 1.00 96.06 194 GLU A C 1
ATOM 1547 O O . GLU A 1 194 ? -52.492 -7.469 71.797 1.00 96.06 194 GLU A O 1
ATOM 1552 N N . GLU A 1 195 ? -52.959 -8.651 69.949 1.00 96.62 195 GLU A N 1
ATOM 1553 C CA . GLU A 1 195 ? -54.407 -8.689 70.170 1.00 96.62 195 GLU A CA 1
ATOM 1554 C C . GLU A 1 195 ? -54.793 -9.632 71.322 1.00 96.62 195 GLU A C 1
ATOM 1556 O O . GLU A 1 195 ? -55.592 -9.264 72.196 1.00 96.62 195 GLU A O 1
ATOM 1561 N N . GLU A 1 196 ? -54.163 -10.806 71.401 1.00 96.31 196 GLU A N 1
ATOM 1562 C CA . GLU A 1 196 ? -54.307 -11.719 72.538 1.00 96.31 196 GLU A CA 1
ATOM 1563 C C . GLU A 1 196 ? -53.869 -11.053 73.846 1.00 96.31 196 GLU A C 1
ATOM 1565 O O . GLU A 1 196 ? -54.599 -11.090 74.841 1.00 96.31 196 GLU A O 1
ATOM 1570 N N . LEU A 1 197 ? -52.721 -10.367 73.845 1.00 96.06 197 LEU A N 1
ATOM 1571 C CA . LEU A 1 197 ? -52.209 -9.666 75.019 1.00 96.06 197 LEU A CA 1
ATOM 1572 C C . LEU A 1 197 ? -53.175 -8.573 75.487 1.00 96.06 197 LEU A C 1
ATOM 1574 O O . LEU A 1 197 ? -53.415 -8.445 76.691 1.00 96.06 197 LEU A O 1
ATOM 1578 N N . LYS A 1 198 ? -53.776 -7.808 74.563 1.00 96.88 198 LYS A N 1
ATOM 1579 C CA . LYS A 1 198 ? -54.820 -6.821 74.898 1.00 96.88 198 LYS A CA 1
ATOM 1580 C C . LYS A 1 198 ? -56.019 -7.487 75.566 1.00 96.88 198 LYS A C 1
ATOM 1582 O O . LYS A 1 198 ? -56.504 -6.993 76.586 1.00 96.88 198 LYS A O 1
ATOM 1587 N N . THR A 1 199 ? -56.469 -8.618 75.030 1.00 96.94 199 THR A N 1
ATOM 1588 C CA . THR A 1 199 ? -57.600 -9.381 75.572 1.00 96.94 199 THR A CA 1
ATOM 1589 C C . THR A 1 199 ? -57.298 -9.917 76.973 1.00 96.94 199 THR A C 1
ATOM 1591 O O . THR A 1 199 ? -58.080 -9.697 77.900 1.00 96.94 199 THR A O 1
ATOM 1594 N N . VAL A 1 200 ? -56.136 -10.546 77.168 1.00 96.69 200 VAL A N 1
ATOM 1595 C CA . VAL A 1 200 ? -55.685 -11.048 78.476 1.00 96.69 200 VAL A CA 1
ATOM 1596 C C . VAL A 1 200 ? -55.531 -9.906 79.478 1.00 96.69 200 VAL A C 1
ATOM 1598 O O . VAL A 1 200 ? -55.990 -10.026 80.610 1.00 96.69 200 VAL A O 1
ATOM 1601 N N . THR A 1 201 ? -54.966 -8.771 79.063 1.00 96.56 201 THR A N 1
ATOM 1602 C CA . THR A 1 201 ? -54.824 -7.580 79.916 1.00 96.56 201 THR A CA 1
ATOM 1603 C C . THR A 1 201 ? -56.185 -7.051 80.368 1.00 96.56 201 THR A C 1
ATOM 1605 O O . THR A 1 201 ? -56.359 -6.695 81.534 1.00 96.56 201 THR A O 1
ATOM 1608 N N . ASN A 1 202 ? -57.174 -7.012 79.472 1.00 96.38 202 ASN A N 1
ATOM 1609 C CA . ASN A 1 202 ? -58.534 -6.601 79.822 1.00 96.38 202 ASN A CA 1
ATOM 1610 C C . ASN A 1 202 ? -59.193 -7.580 80.807 1.00 96.38 202 ASN A C 1
ATOM 1612 O O . ASN A 1 202 ? -59.817 -7.145 81.777 1.00 96.38 202 ASN A O 1
ATOM 1616 N N . ASN A 1 203 ? -59.008 -8.887 80.607 1.00 96.38 203 ASN A N 1
ATOM 1617 C CA . ASN A 1 203 ? -59.498 -9.913 81.530 1.00 96.38 203 ASN A CA 1
ATOM 1618 C C . ASN A 1 203 ? -58.832 -9.806 82.908 1.00 96.38 203 ASN A C 1
ATOM 1620 O O . ASN A 1 203 ? -59.524 -9.868 83.924 1.00 96.38 203 ASN A O 1
ATOM 1624 N N . LEU A 1 204 ? -57.515 -9.585 82.949 1.00 95.31 204 LEU A N 1
ATOM 1625 C CA . LEU A 1 204 ? -56.760 -9.401 84.186 1.00 95.31 204 LEU A CA 1
ATOM 1626 C C . LEU A 1 204 ? -57.288 -8.203 84.977 1.00 95.31 204 LEU A C 1
ATOM 1628 O O . LEU A 1 204 ? -57.632 -8.370 86.140 1.00 95.31 204 LEU A O 1
ATOM 1632 N N . LYS A 1 205 ? -57.475 -7.041 84.337 1.00 96.31 205 LYS A N 1
ATOM 1633 C CA . LYS A 1 205 ? -58.067 -5.856 84.986 1.00 96.31 205 LYS A CA 1
ATOM 1634 C C . LYS A 1 205 ? -59.446 -6.141 85.584 1.00 96.31 205 LYS A C 1
ATOM 1636 O O . LYS A 1 205 ? -59.772 -5.659 86.667 1.00 96.31 205 LYS A O 1
ATOM 1641 N N . SER A 1 206 ? -60.274 -6.923 84.888 1.00 95.12 206 SER A N 1
ATOM 1642 C CA . SER A 1 206 ? -61.582 -7.325 85.414 1.00 95.12 206 SER A CA 1
ATOM 1643 C C . SER A 1 206 ? -61.454 -8.248 86.630 1.00 95.12 206 SER A C 1
ATOM 1645 O O . SER A 1 206 ? -62.241 -8.120 87.568 1.00 95.12 206 SER A O 1
ATOM 1647 N N . LEU A 1 207 ? -60.501 -9.182 86.621 1.00 94.56 207 LEU A N 1
ATOM 1648 C CA . LEU A 1 207 ? -60.242 -10.087 87.743 1.00 94.56 207 LEU A CA 1
ATOM 1649 C C . LEU A 1 207 ? -59.639 -9.351 88.941 1.00 94.56 207 LEU A C 1
ATOM 1651 O O . LEU A 1 207 ? -60.073 -9.591 90.061 1.00 94.56 207 LEU A O 1
ATOM 1655 N N . GLU A 1 208 ? -58.715 -8.418 88.720 1.00 92.75 208 GLU A N 1
ATOM 1656 C CA . GLU A 1 208 ? -58.157 -7.543 89.758 1.00 92.75 208 GLU A CA 1
ATOM 1657 C C . GLU A 1 208 ? -59.270 -6.745 90.448 1.00 92.75 208 GLU A C 1
ATOM 1659 O O . GLU A 1 208 ? -59.398 -6.785 91.670 1.00 92.75 208 GLU A O 1
ATOM 1664 N N . ALA A 1 209 ? -60.165 -6.125 89.671 1.00 94.88 209 ALA A N 1
ATOM 1665 C CA . ALA A 1 209 ? -61.316 -5.409 90.220 1.00 94.88 209 ALA A CA 1
ATOM 1666 C C . ALA A 1 209 ? -62.290 -6.325 90.991 1.00 94.88 209 ALA A C 1
ATOM 1668 O O . ALA A 1 209 ? -62.970 -5.878 91.917 1.00 94.88 209 ALA A O 1
ATOM 1669 N N . GLN A 1 210 ? -62.406 -7.604 90.613 1.00 93.88 210 GLN A N 1
ATOM 1670 C CA . GLN A 1 210 ? -63.183 -8.586 91.375 1.00 93.88 210 GLN A CA 1
ATOM 1671 C C . GLN A 1 210 ? -62.470 -8.991 92.667 1.00 93.88 210 GLN A C 1
ATOM 1673 O O . GLN A 1 210 ? -63.115 -9.024 93.713 1.00 93.88 210 GLN A O 1
ATOM 1678 N N . ALA A 1 211 ? -61.166 -9.262 92.613 1.00 92.62 211 ALA A N 1
ATOM 1679 C CA . ALA A 1 211 ? -60.354 -9.609 93.772 1.00 92.62 211 ALA A CA 1
ATOM 1680 C C . ALA A 1 211 ? -60.388 -8.493 94.825 1.00 92.62 211 ALA A C 1
ATOM 1682 O O . ALA A 1 211 ? -60.638 -8.770 95.994 1.00 92.62 211 ALA A O 1
ATOM 1683 N N . GLU A 1 212 ? -60.269 -7.231 94.409 1.00 94.00 212 GLU A N 1
ATOM 1684 C CA . GLU A 1 212 ? -60.360 -6.075 95.306 1.00 94.00 212 GLU A CA 1
ATOM 1685 C C . GLU A 1 212 ? -61.754 -5.947 95.945 1.00 94.00 212 GLU A C 1
ATOM 1687 O O . GLU A 1 212 ? -61.877 -5.700 97.144 1.00 94.00 212 GLU A O 1
ATOM 1692 N N . LYS A 1 213 ? -62.830 -6.221 95.189 1.00 95.31 213 LYS A N 1
ATOM 1693 C CA . LYS A 1 213 ? -64.195 -6.292 95.747 1.00 95.31 213 LYS A CA 1
ATOM 1694 C C . LYS A 1 213 ? -64.363 -7.418 96.766 1.00 95.31 213 LYS A C 1
ATOM 1696 O O . LYS A 1 213 ? -65.110 -7.239 97.727 1.00 95.31 213 LYS A O 1
ATOM 1701 N N . TYR A 1 214 ? -63.763 -8.586 96.533 1.00 93.44 214 TYR A N 1
ATOM 1702 C CA . TYR A 1 214 ? -63.826 -9.706 97.474 1.00 93.44 214 TYR A CA 1
ATOM 1703 C C . TYR A 1 214 ? -62.995 -9.432 98.729 1.00 93.44 214 TYR A C 1
ATOM 1705 O O . TYR A 1 214 ? -63.516 -9.646 99.816 1.00 93.44 214 TYR A O 1
ATOM 1713 N N . SER A 1 215 ? -61.800 -8.856 98.595 1.00 94.75 215 SER A N 1
ATOM 1714 C CA . SER A 1 215 ? -60.973 -8.413 99.726 1.00 94.75 215 SER A CA 1
ATOM 1715 C C . SER A 1 215 ? -61.707 -7.384 100.594 1.00 94.75 215 SER A C 1
ATOM 1717 O O . SER A 1 215 ? -61.825 -7.577 101.795 1.00 94.75 215 SER A O 1
ATOM 1719 N N . GLN A 1 216 ? -62.357 -6.376 99.998 1.00 93.50 216 GLN A N 1
ATOM 1720 C CA . GLN A 1 216 ? -63.182 -5.424 100.761 1.00 93.50 216 GLN A CA 1
ATOM 1721 C C . GLN A 1 216 ? -64.373 -6.075 101.482 1.00 93.50 216 GLN A C 1
ATOM 1723 O O . GLN A 1 216 ? -64.872 -5.534 102.469 1.00 93.50 216 GLN A O 1
ATOM 1728 N N . LYS A 1 217 ? -64.918 -7.180 100.955 1.00 94.06 217 LYS A N 1
ATOM 1729 C CA . LYS A 1 217 ? -65.968 -7.944 101.649 1.00 94.06 217 LYS A CA 1
ATOM 1730 C C . LYS A 1 217 ? -65.381 -8.753 102.797 1.00 94.06 217 LYS A C 1
ATOM 1732 O O . LYS A 1 217 ? -66.011 -8.817 103.845 1.00 94.06 217 LYS A O 1
ATOM 1737 N N . GLU A 1 218 ? -64.216 -9.353 102.589 1.00 91.81 218 GLU A N 1
ATOM 1738 C CA . GLU A 1 218 ? -63.475 -10.086 103.610 1.00 91.81 218 GLU A CA 1
ATOM 1739 C C . GLU A 1 218 ? -63.152 -9.177 104.799 1.00 91.81 218 GLU A C 1
ATOM 1741 O O . GLU A 1 218 ? -63.570 -9.501 105.904 1.00 91.81 218 GLU A O 1
ATOM 1746 N N . ASP A 1 219 ? -62.597 -7.982 104.567 1.00 93.38 219 ASP A N 1
ATOM 1747 C CA . ASP A 1 219 ? -62.318 -6.991 105.621 1.00 93.38 219 ASP A CA 1
ATOM 1748 C C . ASP A 1 219 ? -63.573 -6.643 106.446 1.00 93.38 219 ASP A C 1
ATOM 1750 O O . ASP A 1 219 ? -63.532 -6.572 107.675 1.00 93.38 219 ASP A O 1
ATOM 1754 N N . LYS A 1 220 ? -64.723 -6.463 105.778 1.00 93.31 220 LYS A N 1
ATOM 1755 C CA . LYS A 1 220 ? -66.007 -6.194 106.452 1.00 93.31 220 LYS A CA 1
ATOM 1756 C C . LYS A 1 220 ? -66.457 -7.369 107.305 1.00 93.31 220 LYS A C 1
ATOM 1758 O O . LYS A 1 220 ? -66.897 -7.166 108.433 1.00 93.31 220 LYS A O 1
ATOM 1763 N N . TYR A 1 221 ? -66.363 -8.587 106.774 1.00 91.38 221 TYR A N 1
ATOM 1764 C CA . TYR A 1 221 ? -66.712 -9.782 107.532 1.00 91.38 221 TYR A CA 1
ATOM 1765 C C . TYR A 1 221 ? -65.753 -10.004 108.702 1.00 91.38 221 TYR A C 1
ATOM 1767 O O . TYR A 1 221 ? -66.208 -10.370 109.781 1.00 91.38 221 TYR A O 1
ATOM 1775 N N . GLU A 1 222 ? -64.457 -9.729 108.549 1.00 92.06 222 GLU A N 1
ATOM 1776 C CA . GLU A 1 222 ? -63.501 -9.766 109.657 1.00 92.06 222 GLU A CA 1
ATOM 1777 C C . GLU A 1 222 ? -63.852 -8.755 110.756 1.00 92.06 222 GLU A C 1
ATOM 1779 O O . GLU A 1 222 ? -63.790 -9.086 111.943 1.00 92.06 222 GLU A O 1
ATOM 1784 N N . GLU A 1 223 ? -64.244 -7.533 110.389 1.00 91.88 223 GLU A N 1
ATOM 1785 C CA . GLU A 1 223 ? -64.663 -6.506 111.345 1.00 91.88 223 GLU A CA 1
ATOM 1786 C C . GLU A 1 223 ? -65.969 -6.892 112.059 1.00 91.88 223 GLU A C 1
ATOM 1788 O O . GLU A 1 223 ? -66.049 -6.811 113.287 1.00 91.88 223 GLU A O 1
ATOM 1793 N N . GLU A 1 224 ? -66.961 -7.409 111.327 1.00 91.31 224 GLU A N 1
ATOM 1794 C CA . GLU A 1 224 ? -68.194 -7.958 111.906 1.00 91.31 224 GLU A CA 1
ATOM 1795 C C . GLU A 1 224 ? -67.900 -9.114 112.872 1.00 91.31 224 GLU A C 1
ATOM 1797 O O . GLU A 1 224 ? -68.444 -9.144 113.980 1.00 91.31 224 GLU A O 1
ATOM 1802 N N . ILE A 1 225 ? -67.005 -10.036 112.500 1.00 91.88 225 ILE A N 1
ATOM 1803 C CA . ILE A 1 225 ? -66.572 -11.147 113.357 1.00 91.88 225 ILE A CA 1
ATOM 1804 C C . ILE A 1 225 ? -65.890 -10.621 114.622 1.00 91.88 225 ILE A C 1
ATOM 1806 O O . ILE A 1 225 ? -66.186 -11.127 115.707 1.00 91.88 225 ILE A O 1
ATOM 1810 N N . LYS A 1 226 ? -65.016 -9.609 114.530 1.00 93.25 226 LYS A N 1
ATOM 1811 C CA . LYS A 1 226 ? -64.388 -8.983 115.709 1.00 93.25 226 LYS A CA 1
ATOM 1812 C C . LYS A 1 226 ? -65.435 -8.380 116.640 1.00 93.25 226 LYS A C 1
ATOM 1814 O O . LYS A 1 226 ? -65.443 -8.712 117.821 1.00 93.25 226 LYS A O 1
ATOM 1819 N N . VAL A 1 227 ? -66.369 -7.589 116.111 1.00 93.12 227 VAL A N 1
ATOM 1820 C CA . VAL A 1 227 ? -67.451 -6.980 116.905 1.00 93.12 227 VAL A CA 1
ATOM 1821 C C . VAL A 1 227 ? -68.321 -8.045 117.575 1.00 93.12 227 VAL A C 1
ATOM 1823 O O . VAL A 1 227 ? -68.671 -7.912 118.748 1.00 93.12 227 VAL A O 1
ATOM 1826 N N . LEU A 1 228 ? -68.692 -9.105 116.851 1.00 89.62 228 LEU A N 1
ATOM 1827 C CA . LEU A 1 228 ? -69.461 -10.218 117.411 1.00 89.62 228 LEU A CA 1
ATOM 1828 C C . LEU A 1 228 ? -68.665 -10.982 118.477 1.00 89.62 228 LEU A C 1
ATOM 1830 O O . LEU A 1 228 ? -69.237 -11.351 119.499 1.00 89.62 228 LEU A O 1
ATOM 1834 N N . SER A 1 229 ? -67.359 -11.170 118.275 1.00 89.69 229 SER A N 1
ATOM 1835 C CA . SER A 1 229 ? -66.464 -11.818 119.241 1.00 89.69 229 SER A CA 1
ATOM 1836 C C . SER A 1 229 ? -66.301 -10.990 120.516 1.00 89.69 229 SER A C 1
ATOM 1838 O O . SER A 1 229 ? -66.310 -11.545 121.611 1.00 89.69 229 SER A O 1
ATOM 1840 N N . ASP A 1 230 ? -66.186 -9.668 120.400 1.00 91.62 230 ASP A N 1
ATOM 1841 C CA . ASP A 1 230 ? -66.099 -8.774 121.556 1.00 91.62 230 ASP A CA 1
ATOM 1842 C C . ASP A 1 230 ? -67.421 -8.749 122.334 1.00 91.62 230 ASP A C 1
ATOM 1844 O O . ASP A 1 230 ? -67.417 -8.900 123.554 1.00 91.62 230 ASP A O 1
ATOM 1848 N N . LYS A 1 231 ? -68.567 -8.691 121.639 1.00 90.94 231 LYS A N 1
ATOM 1849 C CA . LYS A 1 231 ? -69.894 -8.839 122.266 1.00 90.94 231 LYS A CA 1
ATOM 1850 C C . LYS A 1 231 ? -70.063 -10.186 122.961 1.00 90.94 231 LYS A C 1
ATOM 1852 O O . LYS A 1 231 ? -70.684 -10.243 124.021 1.00 90.94 231 LYS A O 1
ATOM 1857 N N . LEU A 1 232 ? -69.539 -11.260 122.369 1.00 88.75 232 LEU A N 1
ATOM 1858 C CA . LEU A 1 232 ? -69.552 -12.582 122.983 1.00 88.75 232 LEU A CA 1
ATOM 1859 C C . LEU A 1 232 ? -68.742 -12.569 124.282 1.00 88.75 232 LEU A C 1
ATOM 1861 O O . LEU A 1 232 ? -69.280 -12.964 125.306 1.00 88.75 232 LEU A O 1
ATOM 1865 N N . LYS A 1 233 ? -67.519 -12.023 124.283 1.00 91.44 233 LYS A N 1
ATOM 1866 C CA . LYS A 1 233 ? -66.698 -11.891 125.502 1.00 91.44 233 LYS A CA 1
ATOM 1867 C C . LYS A 1 233 ? -67.357 -11.017 126.572 1.00 91.44 233 LYS A C 1
ATOM 1869 O O . LYS A 1 233 ? -67.295 -11.333 127.758 1.00 91.44 233 LYS A O 1
ATOM 1874 N N . GLU A 1 234 ? -67.998 -9.913 126.194 1.00 89.62 234 GLU A N 1
ATOM 1875 C CA . GLU A 1 234 ? -68.774 -9.088 127.131 1.00 89.62 234 GLU A CA 1
ATOM 1876 C C . GLU A 1 234 ? -69.954 -9.868 127.728 1.00 89.62 234 GLU A C 1
ATOM 1878 O O . GLU A 1 234 ? -70.214 -9.792 128.929 1.00 89.62 234 GLU A O 1
ATOM 1883 N N . ALA A 1 235 ? -70.662 -10.647 126.908 1.00 87.44 235 ALA A N 1
ATOM 1884 C CA . ALA A 1 235 ? -71.741 -11.510 127.372 1.00 87.44 235 ALA A CA 1
ATOM 1885 C C . ALA A 1 235 ? -71.224 -12.644 128.274 1.00 87.44 235 ALA A C 1
ATOM 1887 O O . ALA A 1 235 ? -71.837 -12.904 129.307 1.00 87.44 235 ALA A O 1
ATOM 1888 N N . GLU A 1 236 ? -70.094 -13.266 127.933 1.00 85.62 236 GLU A N 1
ATOM 1889 C CA . GLU A 1 236 ? -69.415 -14.301 128.722 1.00 85.62 236 GLU A CA 1
ATOM 1890 C C . GLU A 1 236 ? -68.966 -13.749 130.075 1.00 85.62 236 GLU A C 1
ATOM 1892 O O . GLU A 1 236 ? -69.356 -14.279 131.106 1.00 85.62 236 GLU A O 1
ATOM 1897 N N . THR A 1 237 ? -68.243 -12.627 130.113 1.00 87.81 237 THR A N 1
ATOM 1898 C CA . THR A 1 237 ? -67.832 -11.984 131.376 1.00 87.81 237 THR A CA 1
ATOM 1899 C C . THR A 1 237 ? -69.027 -11.550 132.229 1.00 87.81 237 THR A C 1
ATOM 1901 O O . THR A 1 237 ? -68.990 -11.657 133.459 1.00 87.81 237 THR A O 1
ATOM 1904 N N . ARG A 1 238 ? -70.123 -11.096 131.605 1.00 88.12 238 ARG A N 1
ATOM 1905 C CA . ARG A 1 238 ? -71.383 -10.797 132.299 1.00 88.12 238 ARG A CA 1
ATOM 1906 C C . ARG A 1 238 ? -72.047 -12.058 132.855 1.00 88.12 238 ARG A C 1
ATOM 1908 O O . ARG A 1 238 ? -72.568 -12.008 133.970 1.00 88.12 238 ARG A O 1
ATOM 1915 N N . ALA A 1 239 ? -72.033 -13.157 132.107 1.00 83.94 239 ALA A N 1
ATOM 1916 C CA . ALA A 1 239 ? -72.533 -14.452 132.552 1.00 83.94 239 ALA A CA 1
ATOM 1917 C C . ALA A 1 239 ? -71.683 -14.998 133.707 1.00 83.94 239 ALA A C 1
ATOM 1919 O O . ALA A 1 239 ? -72.236 -15.303 134.756 1.00 83.94 239 ALA A O 1
ATOM 1920 N N . GLU A 1 240 ? -70.353 -14.983 133.596 1.00 83.31 240 GLU A N 1
ATOM 1921 C CA . GLU A 1 240 ? -69.430 -15.353 134.676 1.00 83.31 240 GLU A CA 1
ATOM 1922 C C . GLU A 1 240 ? -69.655 -14.506 135.938 1.00 83.31 240 GLU A C 1
ATOM 1924 O O . GLU A 1 240 ? -69.618 -15.010 137.061 1.00 83.31 240 GLU A O 1
ATOM 1929 N N . PHE A 1 241 ? -69.905 -13.199 135.789 1.00 85.44 241 PHE A N 1
ATOM 1930 C CA . PHE A 1 241 ? -70.237 -12.333 136.921 1.00 85.44 241 PHE A CA 1
ATOM 1931 C C . PHE A 1 241 ? -71.574 -12.716 137.567 1.00 85.44 241 PHE A C 1
ATOM 1933 O O . PHE A 1 241 ? -71.688 -12.715 138.798 1.00 85.44 241 PHE A O 1
ATOM 1940 N N . ALA A 1 242 ? -72.581 -13.050 136.757 1.00 80.44 242 ALA A N 1
ATOM 1941 C CA . ALA A 1 242 ? -73.855 -13.555 137.249 1.00 80.44 242 ALA A CA 1
ATOM 1942 C C . ALA A 1 242 ? -73.671 -14.895 137.980 1.00 80.44 242 ALA A C 1
ATOM 1944 O O . ALA A 1 242 ? -74.138 -15.021 139.106 1.00 80.44 242 ALA A O 1
ATOM 1945 N N . GLU A 1 243 ? -72.907 -15.838 137.427 1.00 81.19 243 GLU A N 1
ATOM 1946 C CA . GLU A 1 243 ? -72.586 -17.129 138.055 1.00 81.19 243 GLU A CA 1
ATOM 1947 C C . GLU A 1 243 ? -71.829 -16.963 139.380 1.00 81.19 243 GLU A C 1
ATOM 1949 O O . GLU A 1 243 ? -72.157 -17.600 140.384 1.00 81.19 243 GLU A O 1
ATOM 1954 N N . ARG A 1 244 ? -70.855 -16.045 139.441 1.00 80.00 244 ARG A N 1
ATOM 1955 C CA . ARG A 1 244 ? -70.158 -15.682 140.690 1.00 80.00 244 ARG A CA 1
ATOM 1956 C C . ARG A 1 244 ? -71.083 -15.033 141.718 1.00 80.00 244 ARG A C 1
ATOM 1958 O O . ARG A 1 244 ? -70.867 -15.168 142.922 1.00 80.00 244 ARG A O 1
ATOM 1965 N N . SER A 1 245 ? -72.080 -14.280 141.261 1.00 77.75 245 SER A N 1
ATOM 1966 C CA . SER A 1 245 ? -73.075 -13.660 142.139 1.00 77.75 245 SER A CA 1
ATOM 1967 C C . SER A 1 245 ? -74.055 -14.701 142.672 1.00 77.75 245 SER A C 1
ATOM 1969 O O . SER A 1 245 ? -74.359 -14.675 143.860 1.00 77.75 245 SER A O 1
ATOM 1971 N N . VAL A 1 246 ? -74.478 -15.648 141.830 1.00 78.69 246 VAL A N 1
ATOM 1972 C CA . VAL A 1 246 ? -75.293 -16.805 142.222 1.00 78.69 246 VAL A CA 1
ATOM 1973 C C . VAL A 1 246 ? -74.552 -17.642 143.258 1.00 78.69 246 VAL A C 1
ATOM 1975 O O . VAL A 1 246 ? -75.064 -17.786 144.356 1.00 78.69 246 VAL A O 1
ATOM 1978 N N . THR A 1 247 ? -73.307 -18.057 143.008 1.00 75.38 247 THR A N 1
ATOM 1979 C CA . THR A 1 247 ? -72.510 -18.827 143.992 1.00 75.38 247 THR A CA 1
ATOM 1980 C C . THR A 1 247 ? -72.267 -18.081 145.310 1.00 75.38 247 THR A C 1
ATOM 1982 O O . THR A 1 247 ? -72.214 -18.696 146.376 1.00 75.38 247 THR A O 1
ATOM 1985 N N . LYS A 1 248 ? -72.134 -16.746 145.289 1.00 78.19 248 LYS A N 1
ATOM 1986 C CA . LYS A 1 248 ? -72.105 -15.934 146.523 1.00 78.19 248 LYS A CA 1
ATOM 1987 C C . LYS A 1 248 ? -73.442 -15.950 147.260 1.00 78.19 248 LYS A C 1
ATOM 1989 O O . LYS A 1 248 ? -73.444 -16.049 148.484 1.00 78.19 248 LYS A O 1
ATOM 1994 N N . LEU A 1 249 ? -74.552 -15.805 146.541 1.00 73.69 249 LEU A N 1
ATOM 1995 C CA . LEU A 1 249 ? -75.893 -15.859 147.121 1.00 73.69 249 LEU A CA 1
ATOM 1996 C C . LEU A 1 249 ? -76.204 -17.260 147.659 1.00 73.69 249 LEU A C 1
ATOM 1998 O O . LEU A 1 249 ? -76.717 -17.346 148.762 1.00 73.69 249 LEU A O 1
ATOM 2002 N N . GLU A 1 250 ? -75.814 -18.327 146.961 1.00 73.88 250 GLU A N 1
ATOM 2003 C CA . GLU A 1 250 ? -75.906 -19.719 147.425 1.00 73.88 250 GLU A CA 1
ATOM 2004 C C . GLU A 1 250 ? -75.124 -19.920 148.725 1.00 73.88 250 GLU A C 1
ATOM 2006 O O . GLU A 1 250 ? -75.709 -20.341 149.710 1.00 73.88 250 GLU A O 1
ATOM 2011 N N . LYS A 1 251 ? -73.863 -19.468 148.809 1.00 75.19 251 LYS A N 1
ATOM 2012 C CA . LYS A 1 251 ? -73.121 -19.467 150.086 1.00 75.19 251 LYS A CA 1
ATOM 2013 C C . LYS A 1 251 ? -73.812 -18.674 151.194 1.00 75.19 251 LYS A C 1
ATOM 2015 O O . LYS A 1 251 ? -73.743 -19.046 152.356 1.00 75.19 251 LYS A O 1
ATOM 2020 N N . SER A 1 252 ? -74.455 -17.561 150.843 1.00 67.88 252 SER A N 1
ATOM 2021 C CA . SER A 1 252 ? -75.208 -16.752 151.808 1.00 67.88 252 SER A CA 1
ATOM 2022 C C . SER A 1 252 ? -76.465 -17.480 152.289 1.00 67.88 252 SER A C 1
ATOM 2024 O O . SER A 1 252 ? -76.869 -17.294 153.433 1.00 67.88 252 SER A O 1
ATOM 2026 N N . ILE A 1 253 ? -77.089 -18.271 151.413 1.00 71.25 253 ILE A N 1
ATOM 2027 C CA . ILE A 1 253 ? -78.216 -19.146 151.734 1.00 71.25 253 ILE A CA 1
ATOM 2028 C C . ILE A 1 253 ? -77.730 -20.271 152.646 1.00 71.25 253 ILE A C 1
ATOM 2030 O O . ILE A 1 253 ? -78.296 -20.408 153.722 1.00 71.25 253 ILE A O 1
ATOM 2034 N N . ASP A 1 254 ? -76.641 -20.965 152.308 1.00 69.94 254 ASP A N 1
ATOM 2035 C CA . ASP A 1 254 ? -76.043 -22.010 153.152 1.00 69.94 254 ASP A CA 1
ATOM 2036 C C . ASP A 1 254 ? -75.703 -21.467 154.559 1.00 69.94 254 ASP A C 1
ATOM 2038 O O . ASP A 1 254 ? -76.111 -22.038 155.569 1.00 69.94 254 ASP A O 1
ATOM 2042 N N . ASP A 1 255 ? -75.061 -20.293 154.649 1.00 65.50 255 ASP A N 1
ATOM 2043 C CA . ASP A 1 255 ? -74.740 -19.616 155.919 1.00 65.50 255 ASP A CA 1
ATOM 2044 C C . ASP A 1 255 ? -75.994 -19.192 156.723 1.00 65.50 255 ASP A C 1
ATOM 2046 O O . ASP A 1 255 ? -75.930 -18.987 157.943 1.00 65.50 255 ASP A O 1
ATOM 2050 N N . LEU A 1 256 ? -77.135 -18.979 156.056 1.00 59.72 256 LEU A N 1
ATOM 2051 C CA . LEU A 1 256 ? -78.425 -18.664 156.682 1.00 59.72 256 LEU A CA 1
ATOM 2052 C C . LEU A 1 256 ? -79.185 -19.933 157.093 1.00 59.72 256 LEU A C 1
ATOM 2054 O O . LEU A 1 256 ? -79.822 -19.928 158.148 1.00 59.72 256 LEU A O 1
ATOM 2058 N N . GLU A 1 257 ? -79.091 -21.009 156.316 1.00 57.88 257 GLU A N 1
ATOM 2059 C CA . GLU A 1 257 ? -79.647 -22.328 156.629 1.00 57.88 257 GLU A CA 1
ATOM 2060 C C . GLU A 1 257 ? -78.927 -22.956 157.835 1.00 57.88 257 GLU A C 1
ATOM 2062 O O . GLU A 1 257 ? -79.591 -23.435 158.760 1.00 57.88 257 GLU A O 1
ATOM 2067 N N . ASP A 1 258 ? -77.600 -22.806 157.931 1.00 54.62 258 ASP A N 1
ATOM 2068 C CA . ASP A 1 258 ? -76.805 -23.206 159.105 1.00 54.62 258 ASP A CA 1
ATOM 2069 C C . ASP A 1 258 ? -77.172 -22.405 160.371 1.00 54.62 258 ASP A C 1
ATOM 2071 O O . ASP A 1 258 ? -77.119 -22.919 161.493 1.00 54.62 258 ASP A O 1
ATOM 2075 N N . LYS A 1 259 ? -77.626 -21.151 160.224 1.00 52.88 259 LYS A N 1
ATOM 2076 C CA . LYS A 1 259 ? -78.172 -20.355 161.342 1.00 52.88 259 LYS A CA 1
ATOM 2077 C C . LYS A 1 259 ? -79.591 -20.771 161.730 1.00 52.88 259 LYS A C 1
ATOM 2079 O O . LYS A 1 259 ? -79.966 -20.601 162.892 1.00 52.88 259 LYS A O 1
ATOM 2084 N N . PHE A 1 260 ? -80.374 -21.316 160.799 1.00 45.03 260 PHE A N 1
ATOM 2085 C CA . PHE A 1 260 ? -81.752 -21.750 161.043 1.00 45.03 260 PHE A CA 1
ATOM 2086 C C . PHE A 1 260 ? -81.825 -23.113 161.747 1.00 45.03 260 PHE A C 1
ATOM 2088 O O . PHE A 1 260 ? -82.704 -23.333 162.580 1.00 45.03 260 PHE A O 1
ATOM 2095 N N . LEU A 1 261 ? -80.864 -24.008 161.503 1.00 40.91 261 LEU A N 1
ATOM 2096 C CA . LEU A 1 261 ? -80.830 -25.344 162.114 1.00 40.91 261 LEU A CA 1
ATOM 2097 C C . LEU A 1 261 ? -80.420 -25.364 163.600 1.00 40.91 261 LEU A C 1
ATOM 2099 O O . LEU A 1 261 ? -80.497 -26.411 164.244 1.00 40.91 261 LEU A O 1
ATOM 2103 N N . CYS A 1 262 ? -80.062 -24.219 164.190 1.00 39.50 262 CYS A N 1
ATOM 2104 C CA . CYS A 1 262 ? -79.717 -24.115 165.613 1.00 39.50 262 CYS A CA 1
ATOM 2105 C C . CYS A 1 262 ? -80.899 -23.700 166.521 1.00 39.50 262 CYS A C 1
ATOM 2107 O O . CYS A 1 262 ? -80.740 -23.624 167.740 1.00 39.50 262 CYS A O 1
ATOM 2109 N N . PHE A 1 263 ? -82.107 -23.470 165.983 1.00 30.58 263 PHE A N 1
ATOM 2110 C CA . PHE A 1 263 ? -83.290 -23.157 166.795 1.00 30.58 263 PHE A CA 1
ATOM 2111 C C . PHE A 1 263 ? -84.533 -23.957 166.358 1.00 30.58 263 PHE A C 1
ATOM 2113 O O . PHE A 1 263 ? -85.238 -23.590 165.424 1.00 30.58 263 PHE A O 1
ATOM 2120 N N . THR A 1 264 ? -84.846 -24.982 167.164 1.00 27.66 264 THR A N 1
ATOM 2121 C CA . THR A 1 264 ? -86.186 -25.463 167.588 1.00 27.66 264 THR A CA 1
ATOM 2122 C C . THR A 1 264 ? -86.626 -26.904 167.247 1.00 27.66 264 THR A C 1
ATOM 2124 O O . THR A 1 264 ? -86.402 -27.462 166.183 1.00 27.66 264 THR A O 1
ATOM 2127 N N . SER A 1 265 ? -87.298 -27.483 168.247 1.00 29.05 265 SER A N 1
ATOM 2128 C CA . SER A 1 265 ? -88.042 -28.753 168.371 1.00 29.05 265 SER A CA 1
ATOM 2129 C C . SER A 1 265 ? -89.383 -28.392 169.065 1.00 29.05 265 SER A C 1
ATOM 2131 O O . SER A 1 265 ? -89.408 -27.324 169.684 1.00 29.05 265 SER A O 1
ATOM 2133 N N . PRO A 1 266 ? -90.450 -29.220 169.188 1.00 47.22 266 PRO A N 1
ATOM 2134 C CA . PRO A 1 266 ? -91.113 -30.197 168.306 1.00 47.22 266 PRO A CA 1
ATOM 2135 C C . PRO A 1 266 ? -92.660 -29.964 168.135 1.00 47.22 266 PRO A C 1
ATOM 2137 O O . PRO A 1 266 ? -93.287 -29.267 168.920 1.00 47.22 266 PRO A O 1
ATOM 2140 N N . LYS A 1 267 ? -93.273 -30.700 167.181 1.00 34.41 267 LYS A N 1
ATOM 2141 C CA . LYS A 1 267 ? -94.619 -31.368 167.154 1.00 34.41 267 LYS A CA 1
ATOM 2142 C C . LYS A 1 267 ? -95.998 -30.629 167.162 1.00 34.41 267 LYS A C 1
ATOM 2144 O O . LYS A 1 267 ? -96.434 -30.106 168.179 1.00 34.41 267 LYS A O 1
ATOM 2149 N N . THR A 1 268 ? -96.794 -31.007 166.128 1.00 38.97 268 THR A N 1
ATOM 2150 C CA . THR A 1 268 ? -98.264 -31.349 166.068 1.00 38.97 268 THR A CA 1
ATOM 2151 C C . THR A 1 268 ? -99.309 -30.212 166.128 1.00 38.97 268 THR A C 1
ATOM 2153 O O . THR A 1 268 ? -98.934 -29.128 166.553 1.00 38.97 268 THR A O 1
ATOM 2156 N N . PRO A 1 269 ? -100.636 -30.410 165.865 1.00 44.09 269 PRO A N 1
ATOM 2157 C CA . PRO A 1 269 ? -101.422 -31.351 165.020 1.00 44.09 269 PRO A CA 1
ATOM 2158 C C . PRO A 1 269 ? -102.546 -30.670 164.157 1.00 44.09 269 PRO A C 1
ATOM 2160 O O . PRO A 1 269 ? -102.846 -29.494 164.316 1.00 44.09 269 PRO A O 1
ATOM 2163 N N . SER A 1 270 ? -103.289 -31.498 163.397 1.00 33.16 270 SER A N 1
ATOM 2164 C CA . SER A 1 270 ? -104.768 -31.466 163.226 1.00 33.16 270 SER A CA 1
ATOM 2165 C C . SER A 1 270 ? -105.445 -30.669 162.087 1.00 33.16 270 SER A C 1
ATOM 2167 O O . SER A 1 270 ? -105.311 -29.457 161.962 1.00 33.16 270 SER A O 1
ATOM 2169 N N . SER A 1 271 ? -106.389 -31.392 161.452 1.00 31.94 271 SER A N 1
ATOM 2170 C CA . SER A 1 271 ? -107.552 -30.964 160.647 1.00 31.94 271 SER A CA 1
ATOM 2171 C C . SER A 1 271 ? -107.240 -30.639 159.171 1.00 31.94 271 SER A C 1
ATOM 2173 O O . SER A 1 271 ? -106.202 -30.086 158.867 1.00 31.94 271 SER A O 1
ATOM 2175 N N . SER A 1 272 ? -108.054 -30.956 158.164 1.00 36.62 272 SER A N 1
ATOM 2176 C CA . SER A 1 272 ? -109.415 -31.468 158.152 1.00 36.62 272 SER A CA 1
ATOM 2177 C C . SER A 1 272 ? -109.814 -31.806 156.696 1.00 36.62 272 SER A C 1
ATOM 2179 O O . SER A 1 272 ? -109.793 -30.898 155.876 1.00 36.62 272 SER A O 1
ATOM 2181 N N . TRP A 1 273 ? -110.218 -33.063 156.430 1.00 36.28 273 TRP A N 1
ATOM 2182 C CA . TRP A 1 273 ? -111.262 -33.490 155.464 1.00 36.28 273 TRP A CA 1
ATOM 2183 C C . TRP A 1 273 ? -111.063 -33.021 153.989 1.00 36.28 273 TRP A C 1
ATOM 2185 O O . TRP A 1 273 ? -111.419 -31.900 153.652 1.00 36.28 273 TRP A O 1
ATOM 2195 N N . MET A 1 274 ? -110.455 -33.762 153.037 1.00 36.53 274 MET A N 1
ATOM 2196 C CA . MET A 1 274 ? -110.622 -35.188 152.656 1.00 36.53 274 MET A CA 1
ATOM 2197 C C . MET A 1 274 ? -112.109 -35.486 152.359 1.00 36.53 274 MET A C 1
ATOM 2199 O O . MET A 1 274 ? -112.956 -35.190 153.192 1.00 36.53 274 MET A O 1
ATOM 2203 N N . SER A 1 275 ? -112.548 -36.005 151.206 1.00 36.06 275 SER A N 1
ATOM 2204 C CA . SER A 1 275 ? -112.099 -37.175 150.424 1.00 36.06 275 SER A CA 1
ATOM 2205 C C . SER A 1 275 ? -112.969 -37.240 149.133 1.00 36.06 275 SER A C 1
ATOM 2207 O O . SER A 1 275 ? -113.941 -36.500 149.054 1.00 36.06 275 SER A O 1
ATOM 2209 N N . HIS A 1 276 ? -112.829 -38.069 148.094 1.00 35.47 276 HIS A N 1
ATOM 2210 C CA . HIS A 1 276 ? -112.273 -39.409 147.870 1.00 35.47 276 HIS A CA 1
ATOM 2211 C C . HIS A 1 276 ? -112.346 -39.696 146.341 1.00 35.47 276 HIS A C 1
ATOM 2213 O O . HIS A 1 276 ? -113.130 -39.035 145.662 1.00 35.47 276 HIS A O 1
ATOM 2219 N N . LEU A 1 277 ? -111.643 -40.754 145.890 1.00 35.53 277 LEU A N 1
ATOM 2220 C CA . LEU A 1 277 ? -111.580 -41.415 144.555 1.00 35.53 277 LEU A CA 1
ATOM 2221 C C . LEU A 1 277 ? -110.376 -40.943 143.711 1.00 35.53 277 LEU A C 1
ATOM 2223 O O . LEU A 1 277 ? -110.430 -39.868 143.129 1.00 35.53 277 LEU A O 1
ATOM 2227 N N . SER A 1 278 ? -109.206 -41.604 143.628 1.00 34.75 278 SER A N 1
ATOM 2228 C CA . SER A 1 278 ? -108.865 -43.046 143.514 1.00 34.75 278 SER A CA 1
ATOM 2229 C C . SER A 1 278 ? -109.763 -43.766 142.498 1.00 34.75 278 SER A C 1
ATOM 2231 O O . SER A 1 278 ? -110.976 -43.690 142.589 1.00 34.75 278 SER A O 1
ATOM 2233 N N . GLU A 1 279 ? -109.277 -44.471 141.479 1.00 38.56 279 GLU A N 1
ATOM 2234 C CA . GLU A 1 279 ? -108.277 -45.539 141.503 1.00 38.56 279 GLU A CA 1
ATOM 2235 C C . GLU A 1 279 ? -108.172 -46.119 140.065 1.00 38.56 279 GLU A C 1
ATOM 2237 O O . GLU A 1 279 ? -109.075 -45.902 139.259 1.00 38.56 279 GLU A O 1
ATOM 2242 N N . LEU A 1 280 ? -107.132 -46.924 139.796 1.00 36.28 280 LEU A N 1
ATOM 2243 C CA . LEU A 1 280 ? -107.024 -47.929 138.712 1.00 36.28 280 LEU A CA 1
ATOM 2244 C C . LEU A 1 280 ? -106.723 -47.492 137.259 1.00 36.28 280 LEU A C 1
ATOM 2246 O O . LEU A 1 280 ? -107.612 -47.161 136.483 1.00 36.28 280 LEU A O 1
ATOM 2250 N N . CYS A 1 281 ? -105.454 -47.655 136.857 1.00 36.91 281 CYS A N 1
ATOM 2251 C CA . CYS A 1 281 ? -104.954 -48.727 135.961 1.00 36.91 281 CYS A CA 1
ATOM 2252 C C . CYS A 1 281 ? -103.708 -48.240 135.182 1.00 36.91 281 CYS A C 1
ATOM 2254 O O . CYS A 1 281 ? -103.808 -47.350 134.350 1.00 36.91 281 CYS A O 1
ATOM 2256 N N . ILE A 1 282 ? -102.484 -48.683 135.510 1.00 42.66 282 ILE A N 1
ATOM 2257 C CA . ILE A 1 282 ? -101.901 -49.972 135.066 1.00 42.66 282 ILE A CA 1
ATOM 2258 C C . ILE A 1 282 ? -101.686 -49.952 133.538 1.00 42.66 282 ILE A C 1
ATOM 2260 O O . ILE A 1 282 ? -102.640 -50.116 132.790 1.00 42.66 282 ILE A O 1
ATOM 2264 N N . CYS A 1 283 ? -100.457 -49.777 133.033 1.00 37.78 283 CYS A N 1
ATOM 2265 C CA . CYS A 1 283 ? -99.453 -50.831 132.825 1.00 37.78 283 CYS A CA 1
ATOM 2266 C C . CYS A 1 283 ? -98.401 -50.472 131.748 1.00 37.78 283 CYS A C 1
ATOM 2268 O O . CYS A 1 283 ? -98.751 -49.981 130.683 1.00 37.78 283 CYS A O 1
ATOM 2270 N N . LEU A 1 284 ? -97.172 -50.939 132.006 1.00 37.28 284 LEU A N 1
ATOM 2271 C CA . LEU A 1 284 ? -96.229 -51.572 131.063 1.00 37.28 284 LEU A CA 1
ATOM 2272 C C . LEU A 1 284 ? -95.431 -50.721 130.047 1.00 37.28 284 LEU A C 1
ATOM 2274 O O . LEU A 1 284 ? -95.959 -50.217 129.071 1.00 37.28 284 LEU A O 1
ATOM 2278 N N . PHE A 1 285 ? -94.106 -50.798 130.256 1.00 37.69 285 PHE A N 1
ATOM 2279 C CA . PHE A 1 285 ? -93.050 -51.153 129.288 1.00 37.69 285 PHE A CA 1
ATOM 2280 C C . PHE A 1 285 ? -92.761 -50.256 128.076 1.00 37.69 285 PHE A C 1
ATOM 2282 O O . PHE A 1 285 ? -93.620 -50.067 127.231 1.00 37.69 285 PHE A O 1
ATOM 2289 N N . SER A 1 286 ? -91.455 -49.960 127.936 1.00 35.78 286 SER A N 1
ATOM 2290 C CA . SER A 1 286 ? -90.684 -49.858 126.677 1.00 35.78 286 SER A CA 1
ATOM 2291 C C . SER A 1 286 ? -91.114 -48.753 125.693 1.00 35.78 286 SER A C 1
ATOM 2293 O O . SER A 1 286 ? -92.272 -48.626 125.338 1.00 35.78 286 SER A O 1
ATOM 2295 N N . SER A 1 287 ? -90.232 -47.907 125.169 1.00 41.50 287 SER A N 1
ATOM 2296 C CA . SER A 1 287 ? -88.851 -48.107 124.723 1.00 41.50 287 SER A CA 1
ATOM 2297 C C . SER A 1 287 ? -88.151 -46.762 124.555 1.00 41.50 287 SER A C 1
ATOM 2299 O O . SER A 1 287 ? -88.866 -45.748 124.404 1.00 41.50 287 SER A O 1
#

Organism: Macaca mulatta (NCBI:txid9544)